Protein AF-A0A225VWF6-F1 (afdb_monomer_lite)

Secondary structure (DSSP, 8-state):
-------GGGS----S----SHHHHTTS--------SHHHHHHHHHHHTS-PPEEEEE-----SS--HHHHEEEEE---HHHHHHHHTT------SSEEEEE----TT-------TT--HHHHHHHHHHHT--HHHHHHHHHHH-HHHHTT--GGGHHHHEEEETTTTEEEE-SS---EEEEEPP--TTSHHHHHHHHHHHH--S--SHHHHHEETTEEPSSHHHHHHHTT-S--THHHHHHHHHHH--

Foldseek 3Di:
DDDDPDDPVPDDPPDDDDPPDVCVVVVHDDDDDDDPDPVVVVVVVCVVPVAADKDKDADDDDDPDDDPVVRIDIDGDDPPVRVVCVVVVHDPDDDQAAEDEAEFDAVLGQDFDDDPPDDPVRVVVRSVCSCLGLVLLLLVVLVVCVPVFVAPFSQCLQQAWDQDPVNSHTDGDPDGHRYTYDYDDDDVVVVQRVLVVLLSRPPTSHNDSQSSCQDPNDGDPTSVVSCVSVVSDDDCVVVVVVVVVVVVD

pLDDT: mean 81.88, std 16.29, range [32.31, 97.5]

Structure (mmCIF, N/CA/C/O backbone):
data_AF-A0A225VWF6-F1
#
_entry.id   AF-A0A225VWF6-F1
#
loop_
_atom_site.group_PDB
_atom_site.id
_atom_site.type_symbol
_atom_site.label_atom_id
_atom_site.label_alt_id
_atom_site.label_comp_id
_atom_site.label_asym_id
_atom_site.label_entity_id
_atom_site.label_seq_id
_atom_site.pdbx_PDB_ins_code
_atom_site.Cartn_x
_atom_site.Cartn_y
_atom_site.Cartn_z
_atom_site.occupancy
_atom_site.B_iso_or_equiv
_atom_site.auth_seq_id
_atom_site.auth_comp_id
_atom_site.auth_asym_id
_atom_site.auth_atom_id
_atom_site.pdbx_PDB_model_num
ATOM 1 N N . MET A 1 1 ? 22.189 -41.497 -23.202 1.00 33.19 1 MET A N 1
ATOM 2 C CA . MET A 1 1 ? 20.809 -40.969 -23.209 1.00 33.19 1 MET A CA 1
ATOM 3 C C . MET A 1 1 ? 20.790 -39.769 -22.282 1.00 33.19 1 MET A C 1
ATOM 5 O O . MET A 1 1 ? 21.099 -39.936 -21.112 1.00 33.19 1 MET A O 1
ATOM 9 N N . VAL A 1 2 ? 20.600 -38.563 -22.818 1.00 32.31 2 VAL A N 1
ATOM 10 C CA . VAL A 1 2 ? 20.643 -37.323 -22.026 1.00 32.31 2 VAL A CA 1
ATOM 11 C C . VAL A 1 2 ? 19.300 -37.169 -21.323 1.00 32.31 2 VAL A C 1
ATOM 13 O O . VAL A 1 2 ? 18.265 -37.106 -21.979 1.00 32.31 2 VAL A O 1
ATOM 16 N N . GLU A 1 3 ? 19.324 -37.167 -19.995 1.00 34.81 3 GLU A N 1
ATOM 17 C CA . GLU A 1 3 ? 18.143 -36.972 -19.159 1.00 34.81 3 GLU A CA 1
ATOM 18 C C . GLU A 1 3 ? 17.631 -35.531 -19.302 1.00 34.81 3 GLU A C 1
ATOM 20 O O . GLU A 1 3 ? 18.367 -34.558 -19.107 1.00 34.81 3 GLU A O 1
ATOM 25 N N . ASP A 1 4 ? 16.369 -35.402 -19.704 1.00 41.47 4 ASP A N 1
ATOM 26 C CA . ASP A 1 4 ? 15.754 -34.135 -20.084 1.00 41.47 4 ASP A CA 1
ATOM 27 C C . ASP A 1 4 ? 15.397 -33.310 -18.830 1.00 41.47 4 ASP A C 1
ATOM 29 O O . ASP A 1 4 ? 14.572 -33.709 -18.006 1.00 41.47 4 ASP A O 1
ATOM 33 N N . LYS A 1 5 ? 16.042 -32.148 -18.662 1.00 45.88 5 LYS A N 1
ATOM 34 C CA . LYS A 1 5 ? 16.038 -31.330 -17.426 1.00 45.88 5 LYS A CA 1
ATOM 35 C C . LYS A 1 5 ? 14.730 -30.561 -17.155 1.00 45.88 5 LYS A C 1
ATOM 37 O O . LYS A 1 5 ? 14.693 -29.718 -16.254 1.00 45.88 5 LYS A O 1
ATOM 42 N N . TYR A 1 6 ? 13.661 -30.791 -17.920 1.00 36.97 6 TYR A N 1
ATOM 43 C CA . TYR A 1 6 ? 12.429 -30.003 -17.814 1.00 36.97 6 TYR A CA 1
ATOM 44 C C . TYR A 1 6 ? 11.406 -30.601 -16.824 1.00 36.97 6 TYR A C 1
ATOM 46 O O . TYR A 1 6 ? 11.066 -31.786 -16.907 1.00 36.97 6 TYR A O 1
ATOM 54 N N . PRO A 1 7 ? 10.843 -29.781 -15.908 1.00 43.53 7 PRO A N 1
ATOM 55 C CA . PRO A 1 7 ? 9.760 -30.196 -15.018 1.00 43.53 7 PRO A CA 1
ATOM 56 C C . PRO A 1 7 ? 8.542 -30.719 -15.789 1.00 43.53 7 PRO A C 1
ATOM 58 O O . PRO A 1 7 ? 8.181 -30.179 -16.834 1.00 43.53 7 PRO A O 1
ATOM 61 N N . ALA A 1 8 ? 7.852 -31.721 -15.238 1.00 44.81 8 ALA A N 1
ATOM 62 C CA . ALA A 1 8 ? 6.751 -32.424 -15.905 1.00 44.81 8 ALA A CA 1
ATOM 63 C C . ALA A 1 8 ? 5.622 -31.516 -16.442 1.00 44.81 8 ALA A C 1
ATOM 65 O O . ALA A 1 8 ? 5.040 -31.832 -17.474 1.00 44.81 8 ALA A O 1
ATOM 66 N N . TYR A 1 9 ? 5.364 -30.360 -15.818 1.00 51.41 9 TYR A N 1
ATOM 67 C CA . TYR A 1 9 ? 4.342 -29.402 -16.269 1.00 51.41 9 TYR A CA 1
ATOM 68 C C . TYR A 1 9 ? 4.721 -28.609 -17.538 1.00 51.41 9 TYR A C 1
ATOM 70 O O . TYR A 1 9 ? 3.881 -27.897 -18.081 1.00 51.41 9 TYR A O 1
ATOM 78 N N . MET A 1 10 ? 5.972 -28.701 -18.007 1.00 39.91 10 MET A N 1
ATOM 79 C CA . MET A 1 10 ? 6.431 -28.153 -19.294 1.00 39.91 10 MET A CA 1
ATOM 80 C C . MET A 1 10 ? 6.542 -29.210 -20.396 1.00 39.91 10 MET A C 1
ATOM 82 O O . MET A 1 10 ? 6.896 -28.881 -21.531 1.00 39.91 10 MET A O 1
ATOM 86 N N . ARG A 1 11 ? 6.245 -30.480 -20.097 1.00 45.66 11 ARG A N 1
ATOM 87 C CA . ARG A 1 11 ? 6.219 -31.526 -21.120 1.00 45.66 11 ARG A CA 1
ATOM 88 C C . ARG A 1 11 ? 5.027 -31.270 -22.035 1.00 45.66 11 ARG A C 1
ATOM 90 O O . ARG A 1 11 ? 3.899 -31.115 -21.573 1.00 45.66 11 ARG A O 1
ATOM 97 N N . ARG A 1 12 ? 5.274 -31.213 -23.345 1.00 43.03 12 ARG A N 1
ATOM 98 C CA . ARG A 1 12 ? 4.211 -31.124 -24.351 1.00 43.03 12 ARG A CA 1
ATOM 99 C C . ARG A 1 12 ? 3.360 -32.394 -24.273 1.00 43.03 12 ARG A C 1
ATOM 101 O O . ARG A 1 12 ? 3.745 -33.413 -24.836 1.00 43.03 12 ARG A O 1
ATOM 108 N N . LEU A 1 13 ? 2.193 -32.324 -23.639 1.00 40.19 13 LEU A N 1
ATOM 109 C CA . LEU A 1 13 ? 1.106 -33.254 -23.933 1.00 40.19 13 LEU A CA 1
ATOM 110 C C . LEU A 1 13 ? 0.604 -32.910 -25.339 1.00 40.19 13 LEU A C 1
ATOM 112 O O . LEU A 1 13 ? -0.202 -32.003 -25.527 1.00 40.19 13 LEU A O 1
ATOM 116 N N . ARG A 1 14 ? 1.156 -33.582 -26.354 1.00 48.25 14 ARG A N 1
ATOM 117 C CA . ARG A 1 14 ? 0.511 -33.654 -27.665 1.00 48.25 14 ARG A CA 1
ATOM 118 C C . ARG A 1 14 ? -0.560 -34.733 -27.578 1.00 48.25 14 ARG A C 1
ATOM 120 O O . ARG A 1 14 ? -0.296 -35.891 -27.871 1.00 48.25 14 ARG A O 1
ATOM 127 N N . SER A 1 15 ? -1.747 -34.329 -27.159 1.00 37.31 15 SER A N 1
ATOM 128 C CA . SER A 1 15 ? -2.985 -35.062 -27.401 1.00 37.31 15 SER A CA 1
ATOM 129 C C . SER A 1 15 ? -3.916 -34.118 -28.149 1.00 37.31 15 SER A C 1
ATOM 131 O O . SER A 1 15 ? -4.066 -32.959 -27.767 1.00 37.31 15 SER A O 1
ATOM 133 N N . GLU A 1 16 ? -4.435 -34.614 -29.260 1.00 41.88 16 GLU A N 1
ATOM 134 C CA . GLU A 1 16 ? -5.322 -33.975 -30.228 1.00 41.88 16 GLU A CA 1
ATOM 135 C C . GLU A 1 16 ? -6.256 -32.915 -29.620 1.00 41.88 16 GLU A C 1
ATOM 137 O O . GLU A 1 16 ? -7.050 -33.185 -28.724 1.00 41.88 16 GLU A O 1
ATOM 142 N N . GLY A 1 17 ? -6.140 -31.679 -30.108 1.00 37.19 17 GLY A N 1
ATOM 143 C CA . GLY A 1 17 ? -6.896 -30.540 -29.594 1.00 37.19 17 GLY A CA 1
ATOM 144 C C . GLY A 1 17 ? -6.388 -29.237 -30.192 1.00 37.19 17 GLY A C 1
ATOM 145 O O . GLY A 1 17 ? -5.575 -28.530 -29.604 1.00 37.19 17 GLY A O 1
ATOM 146 N N . THR A 1 18 ? -6.819 -28.960 -31.417 1.00 41.56 18 THR A N 1
ATOM 147 C CA . THR A 1 18 ? -6.501 -27.782 -32.229 1.00 41.56 18 THR A CA 1
ATOM 148 C C . THR A 1 18 ? -6.472 -26.472 -31.431 1.00 41.56 18 THR A C 1
ATOM 150 O O . THR A 1 18 ? -7.508 -25.918 -31.080 1.00 41.56 18 THR A O 1
ATOM 153 N N . LEU A 1 19 ? -5.282 -25.893 -31.263 1.00 43.31 19 LEU A N 1
ATOM 154 C CA . LEU A 1 19 ? -5.100 -24.462 -31.002 1.00 43.31 19 LEU A CA 1
ATOM 155 C C . LEU A 1 19 ? -4.197 -23.878 -32.091 1.00 43.31 19 LEU A C 1
ATOM 157 O O . LEU A 1 19 ? -3.030 -23.572 -31.866 1.00 43.31 19 LEU A O 1
ATOM 161 N N . ILE A 1 20 ? -4.728 -23.745 -33.309 1.00 45.06 20 ILE A N 1
ATOM 162 C CA . ILE A 1 20 ? -4.009 -23.113 -34.425 1.00 45.06 20 ILE A CA 1
ATOM 163 C C . ILE A 1 20 ? -4.954 -22.175 -35.179 1.00 45.06 20 ILE A C 1
ATOM 165 O O . ILE A 1 20 ? -5.373 -22.468 -36.293 1.00 45.06 20 ILE A O 1
ATOM 169 N N . HIS A 1 21 ? -5.307 -21.034 -34.582 1.00 45.62 21 HIS A N 1
ATOM 170 C CA . HIS A 1 21 ? -6.008 -19.980 -35.332 1.00 45.62 21 HIS A CA 1
ATOM 171 C C . HIS A 1 21 ? -5.171 -18.706 -35.513 1.00 45.62 21 HIS A C 1
ATOM 173 O O . HIS A 1 21 ? -5.186 -18.114 -36.585 1.00 45.62 21 HIS A O 1
ATOM 179 N N . LYS A 1 22 ? -4.335 -18.316 -34.538 1.00 47.72 22 LYS A N 1
ATOM 180 C CA . LYS A 1 22 ? -3.512 -17.096 -34.670 1.00 47.72 22 LYS A CA 1
ATOM 181 C C . LYS A 1 22 ? -2.157 -17.306 -35.360 1.00 47.72 22 LYS A C 1
ATOM 183 O O . LYS A 1 22 ? -1.726 -16.428 -36.092 1.00 47.72 22 LYS A O 1
ATOM 188 N N . GLY A 1 23 ? -1.508 -18.465 -35.206 1.00 51.84 23 GLY A N 1
ATOM 189 C CA . GLY A 1 23 ? -0.187 -18.716 -35.814 1.00 51.84 23 GLY A CA 1
ATOM 190 C C . GLY A 1 23 ? -0.184 -18.711 -37.351 1.00 51.84 23 GLY A C 1
ATOM 191 O O . GLY A 1 23 ? 0.751 -18.200 -37.957 1.00 51.84 23 GLY A O 1
ATOM 192 N N . LYS A 1 24 ? -1.263 -19.199 -37.987 1.00 53.34 24 LYS A N 1
ATOM 193 C CA . LYS A 1 24 ? -1.446 -19.131 -39.451 1.00 53.34 24 LYS A CA 1
ATOM 194 C C . LYS A 1 24 ? -1.692 -17.705 -39.952 1.00 53.34 24 LYS A C 1
ATOM 196 O O . LYS A 1 24 ? -1.207 -17.355 -41.017 1.00 53.34 24 LYS A O 1
ATOM 201 N N . MET A 1 25 ? -2.410 -16.887 -39.179 1.00 57.22 25 MET A N 1
ATOM 202 C CA . MET A 1 25 ? -2.733 -15.500 -39.538 1.00 57.22 25 MET A CA 1
ATOM 203 C C . MET A 1 25 ? -1.489 -14.601 -39.579 1.00 57.22 25 MET A C 1
ATOM 205 O O . MET A 1 25 ? -1.417 -13.697 -40.401 1.00 57.22 25 MET A O 1
ATOM 209 N N . TYR A 1 26 ? -0.506 -14.869 -38.714 1.00 64.56 26 TYR A N 1
ATOM 210 C CA . TYR A 1 26 ? 0.724 -14.075 -38.601 1.00 64.56 26 TYR A CA 1
ATOM 211 C C . TYR A 1 26 ? 1.979 -14.788 -39.126 1.00 64.56 26 TYR A C 1
ATOM 213 O O . TYR A 1 26 ? 3.078 -14.264 -38.967 1.00 64.56 26 TYR A O 1
ATOM 221 N N . ASN A 1 27 ? 1.830 -15.981 -39.719 1.00 69.06 27 ASN A N 1
ATOM 222 C CA . ASN A 1 27 ? 2.927 -16.833 -40.194 1.00 69.06 27 ASN A CA 1
ATOM 223 C C . ASN A 1 27 ? 4.092 -16.961 -39.183 1.00 69.06 27 ASN A C 1
ATOM 225 O O . ASN A 1 27 ? 5.265 -16.867 -39.542 1.00 69.06 27 ASN A O 1
ATOM 229 N N . CYS A 1 28 ? 3.776 -17.119 -37.891 1.00 59.75 28 CYS A N 1
ATOM 230 C CA . CYS A 1 28 ? 4.770 -17.181 -36.818 1.00 59.75 28 CYS A CA 1
ATOM 231 C C . CYS A 1 28 ? 4.363 -18.149 -35.692 1.00 59.75 28 CYS A C 1
ATOM 233 O O . CYS A 1 28 ? 3.184 -18.469 -35.501 1.00 59.75 28 CYS A O 1
ATOM 235 N N . HIS A 1 29 ? 5.347 -18.641 -34.930 1.00 64.69 29 HIS A N 1
ATOM 236 C CA . HIS A 1 29 ? 5.111 -19.550 -33.805 1.00 64.69 29 HIS A CA 1
ATOM 237 C C . HIS A 1 29 ? 4.749 -18.763 -32.535 1.00 64.69 29 HIS A C 1
ATOM 239 O O . HIS A 1 29 ? 5.618 -18.215 -31.858 1.00 64.69 29 HIS A O 1
ATOM 245 N N . ILE A 1 30 ? 3.462 -18.737 -32.183 1.00 68.94 30 ILE A N 1
ATOM 246 C CA . ILE A 1 30 ? 2.948 -18.047 -30.990 1.00 68.94 30 ILE A CA 1
ATOM 247 C C . ILE A 1 30 ? 2.771 -19.058 -29.852 1.00 68.94 30 ILE A C 1
ATOM 249 O O . ILE A 1 30 ? 2.030 -20.028 -29.999 1.00 68.94 30 ILE A O 1
ATOM 253 N N . ASN A 1 31 ? 3.413 -18.819 -28.704 1.00 73.62 31 ASN A N 1
ATOM 254 C CA . ASN A 1 31 ? 3.205 -19.607 -27.486 1.00 73.62 31 ASN A CA 1
ATOM 255 C C . ASN A 1 31 ? 2.278 -18.847 -26.525 1.00 73.62 31 ASN A C 1
ATOM 257 O O . ASN A 1 31 ? 2.609 -17.741 -26.103 1.00 73.62 31 ASN A O 1
ATOM 261 N N . VAL A 1 32 ? 1.132 -19.431 -26.172 1.00 72.19 32 VAL A N 1
ATOM 262 C CA . VAL A 1 32 ? 0.198 -18.866 -25.186 1.00 72.19 32 VAL A CA 1
ATOM 263 C C . VAL A 1 32 ? 0.229 -19.748 -23.946 1.00 72.19 32 VAL A C 1
ATOM 265 O O . VAL A 1 32 ? -0.046 -20.941 -24.030 1.00 72.19 32 VAL A O 1
ATOM 268 N N . GLN A 1 33 ? 0.558 -19.162 -22.796 1.00 69.94 33 GLN A N 1
ATOM 269 C CA . GLN A 1 33 ? 0.588 -19.868 -21.517 1.00 69.94 33 GLN A CA 1
ATOM 270 C C . GLN A 1 33 ? -0.404 -19.230 -20.549 1.00 69.94 33 GLN A C 1
ATOM 272 O O . GLN A 1 33 ? -0.372 -18.021 -20.324 1.00 69.94 33 GLN A O 1
ATOM 277 N N . VAL A 1 34 ? -1.266 -20.055 -19.954 1.00 76.00 34 VAL A N 1
ATOM 278 C CA . VAL A 1 34 ? -2.145 -19.652 -18.851 1.00 76.00 34 VAL A CA 1
ATOM 279 C C . VAL A 1 34 ? -1.477 -20.080 -17.548 1.00 76.00 34 VAL A C 1
ATOM 281 O O . VAL A 1 34 ? -1.302 -21.268 -17.287 1.00 76.00 34 VAL A O 1
ATOM 284 N N . CYS A 1 35 ? -1.056 -19.115 -16.730 1.00 74.81 35 CYS A N 1
ATOM 285 C CA . CYS A 1 35 ? -0.363 -19.393 -15.474 1.00 74.81 35 CYS A CA 1
ATOM 286 C C . CYS A 1 35 ? -1.325 -19.371 -14.289 1.00 74.81 35 CYS A C 1
ATOM 288 O O . CYS A 1 35 ? -1.797 -18.308 -13.899 1.00 74.81 35 CYS A O 1
ATOM 290 N N . ALA A 1 36 ? -1.543 -20.531 -13.670 1.00 78.44 36 ALA A N 1
ATOM 291 C CA . ALA A 1 36 ? -2.396 -20.653 -12.487 1.00 78.44 36 ALA A CA 1
ATOM 292 C C . ALA A 1 36 ? -1.661 -20.411 -11.153 1.00 78.44 36 ALA A C 1
ATOM 294 O O . ALA A 1 36 ? -2.300 -20.200 -10.128 1.00 78.44 36 ALA A O 1
ATOM 295 N N . THR A 1 37 ? -0.319 -20.444 -11.126 1.00 77.94 37 THR A N 1
ATOM 296 C CA . THR A 1 37 ? 0.453 -20.354 -9.873 1.00 77.94 37 THR A CA 1
ATOM 297 C C . THR A 1 37 ? 1.432 -19.185 -9.853 1.00 77.94 37 THR A C 1
ATOM 299 O O . THR A 1 37 ? 2.069 -18.854 -10.855 1.00 77.94 37 THR A O 1
ATOM 302 N N . ASN A 1 38 ? 1.654 -18.620 -8.662 1.00 76.69 38 ASN A N 1
ATOM 303 C CA . ASN A 1 38 ? 2.673 -17.588 -8.444 1.00 76.69 38 ASN A CA 1
ATOM 304 C C . ASN A 1 38 ? 4.087 -18.054 -8.840 1.00 76.69 38 ASN A C 1
ATOM 306 O O . ASN A 1 38 ? 4.909 -17.235 -9.248 1.00 76.69 38 ASN A O 1
ATOM 310 N N . LYS A 1 39 ? 4.383 -19.361 -8.743 1.00 76.81 39 LYS A N 1
ATOM 311 C CA . LYS A 1 39 ? 5.665 -19.938 -9.184 1.00 76.81 39 LYS A CA 1
ATOM 312 C C . LYS A 1 39 ? 5.827 -19.835 -10.703 1.00 76.81 39 LYS A C 1
ATOM 314 O O . LYS A 1 39 ? 6.880 -19.395 -11.153 1.00 76.81 39 LYS A O 1
ATOM 319 N N . ALA A 1 40 ? 4.785 -20.163 -11.470 1.00 79.12 40 ALA A N 1
ATOM 320 C CA . ALA A 1 40 ? 4.795 -20.033 -12.927 1.00 79.12 40 ALA A CA 1
ATOM 321 C C . ALA A 1 40 ? 4.940 -18.566 -13.364 1.00 79.12 40 ALA A C 1
ATOM 323 O O . ALA A 1 40 ? 5.770 -18.262 -14.216 1.00 79.12 40 ALA A O 1
ATOM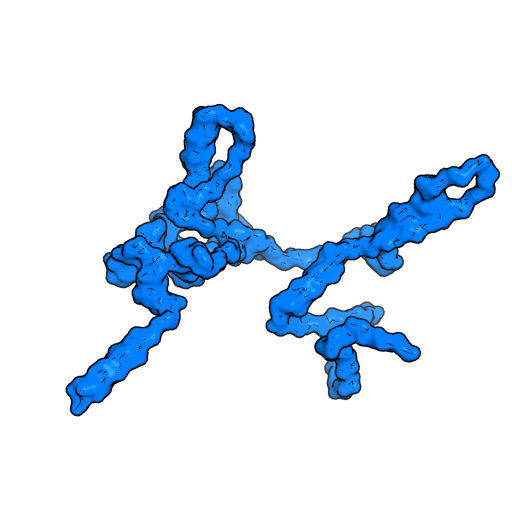 324 N N . VAL A 1 41 ? 4.229 -17.638 -12.709 1.00 78.38 41 VAL A N 1
ATOM 325 C CA . VAL A 1 41 ? 4.366 -16.195 -12.983 1.00 78.38 41 VAL A CA 1
ATOM 326 C C . VAL A 1 41 ? 5.791 -15.713 -12.702 1.00 78.38 41 VAL A C 1
ATOM 328 O O . VAL A 1 41 ? 6.406 -15.085 -13.560 1.00 78.38 41 VAL A O 1
ATOM 331 N N . LYS A 1 42 ? 6.359 -16.046 -11.532 1.00 80.88 42 LYS A N 1
ATOM 332 C CA . LYS A 1 42 ? 7.758 -15.714 -11.210 1.00 80.88 42 LYS A CA 1
ATOM 333 C C . LYS A 1 42 ? 8.726 -16.284 -12.239 1.00 80.88 42 LYS A C 1
ATOM 335 O O . LYS A 1 42 ? 9.686 -15.609 -12.590 1.00 80.88 42 LYS A O 1
ATOM 340 N N . TYR A 1 43 ? 8.481 -17.505 -12.706 1.00 77.88 43 TYR A N 1
ATOM 341 C CA . TYR A 1 43 ? 9.302 -18.145 -13.723 1.00 77.88 43 TYR A CA 1
ATOM 342 C C . TYR A 1 43 ? 9.250 -17.353 -15.030 1.00 77.88 43 TYR A C 1
ATOM 344 O O . TYR A 1 43 ? 10.297 -16.918 -15.482 1.00 77.88 43 TYR A O 1
ATOM 352 N N . ILE A 1 44 ? 8.070 -17.048 -15.579 1.00 79.44 44 ILE A N 1
ATOM 353 C CA . ILE A 1 44 ? 7.953 -16.248 -16.814 1.00 79.44 44 ILE A CA 1
ATOM 354 C C . ILE A 1 44 ? 8.668 -14.904 -16.679 1.00 79.44 44 ILE A C 1
ATOM 356 O O . ILE A 1 44 ? 9.499 -14.567 -17.520 1.00 79.44 44 ILE A O 1
ATOM 360 N N . TYR A 1 45 ? 8.405 -14.169 -15.595 1.00 76.69 45 TYR A N 1
ATOM 361 C CA . TYR A 1 45 ? 9.085 -12.901 -15.341 1.00 76.69 45 TYR A CA 1
ATOM 362 C C . TYR A 1 45 ? 10.603 -13.093 -15.233 1.00 76.69 45 TYR A C 1
ATOM 364 O O . TYR A 1 45 ? 11.353 -12.313 -15.804 1.00 76.69 45 TYR A O 1
ATOM 372 N N . LYS A 1 46 ? 11.084 -14.164 -14.592 1.00 78.56 46 LYS A N 1
ATOM 373 C CA . LYS A 1 46 ? 12.517 -14.474 -14.561 1.00 78.56 46 LYS A CA 1
ATOM 374 C C . LYS A 1 46 ? 13.099 -14.598 -15.967 1.00 78.56 46 LYS A C 1
ATOM 376 O O . LYS A 1 46 ? 14.189 -14.091 -16.154 1.00 78.56 46 LYS A O 1
ATOM 381 N N . TYR A 1 47 ? 12.419 -15.228 -16.929 1.00 71.94 47 TYR A N 1
ATOM 382 C CA . TYR A 1 47 ? 12.935 -15.361 -18.302 1.00 71.94 47 TYR A CA 1
ATOM 383 C C . TYR A 1 47 ? 12.879 -14.057 -19.088 1.00 71.94 47 TYR A C 1
ATOM 385 O O . TYR A 1 47 ? 13.842 -13.740 -19.775 1.00 71.94 47 TYR A O 1
ATOM 393 N N . VAL A 1 48 ? 11.808 -13.274 -18.937 1.00 73.06 48 VAL A N 1
ATOM 394 C CA . VAL A 1 48 ? 11.702 -11.946 -19.568 1.00 73.06 48 VAL A CA 1
ATOM 395 C C . VAL A 1 48 ? 12.792 -11.002 -19.047 1.00 73.06 48 VAL A C 1
ATOM 397 O O . VAL A 1 48 ? 13.390 -10.258 -19.815 1.00 73.06 48 VAL A O 1
ATOM 400 N N . TYR A 1 49 ? 13.090 -11.061 -17.746 1.00 70.69 49 TYR A N 1
ATOM 401 C CA . TYR A 1 49 ? 14.059 -10.182 -17.086 1.00 70.69 49 TYR A CA 1
ATOM 402 C C . TYR A 1 49 ? 15.444 -10.814 -16.877 1.00 70.69 49 TYR A C 1
ATOM 404 O O . TYR A 1 49 ? 16.299 -10.182 -16.259 1.00 70.69 49 TYR A O 1
ATOM 412 N N . LYS A 1 50 ? 15.700 -12.032 -17.383 1.00 72.25 50 LYS A N 1
ATOM 413 C CA . LYS A 1 50 ? 16.997 -12.724 -17.224 1.00 72.25 50 LYS A CA 1
ATOM 414 C C . LYS A 1 50 ? 18.142 -11.961 -17.901 1.00 72.25 50 LYS A C 1
ATOM 416 O O . LYS A 1 50 ? 19.296 -12.157 -17.538 1.00 72.25 50 LYS A O 1
ATOM 421 N N . GLY A 1 51 ? 17.804 -11.068 -18.834 1.00 68.62 51 GLY A N 1
ATOM 422 C CA . GLY A 1 51 ? 18.758 -10.390 -19.700 1.00 68.62 51 GLY A CA 1
ATOM 423 C C . GLY A 1 51 ? 19.241 -11.305 -20.822 1.00 68.62 51 GLY A C 1
ATOM 424 O O . GLY A 1 51 ? 18.867 -12.476 -20.887 1.00 68.62 51 GLY A O 1
ATOM 425 N N . SER A 1 52 ? 20.052 -10.750 -21.719 1.00 72.44 52 SER A N 1
ATOM 426 C CA . SER A 1 52 ? 20.743 -11.537 -22.737 1.00 72.44 52 SER A CA 1
ATOM 427 C C . SER A 1 52 ? 21.790 -12.443 -22.098 1.00 72.44 52 SER A C 1
ATOM 429 O O . SER A 1 52 ? 22.469 -12.040 -21.149 1.00 72.44 52 SER A O 1
ATOM 431 N N . ASP A 1 53 ? 21.928 -13.653 -22.639 1.00 76.44 53 ASP A N 1
ATOM 432 C CA . ASP A 1 53 ? 22.992 -14.566 -22.236 1.00 76.44 53 ASP A CA 1
ATOM 433 C C . ASP A 1 53 ? 24.363 -13.931 -22.530 1.00 76.44 53 ASP A C 1
ATOM 435 O O . ASP A 1 53 ? 24.527 -13.153 -23.473 1.00 76.44 53 ASP A O 1
ATOM 439 N N . MET A 1 54 ? 25.354 -14.233 -21.696 1.00 79.44 54 MET A N 1
ATOM 440 C CA . MET A 1 54 ? 26.737 -13.813 -21.916 1.00 79.44 54 MET A CA 1
ATOM 441 C C . MET A 1 54 ? 27.474 -14.925 -22.656 1.00 79.44 54 MET A C 1
ATOM 443 O O . MET A 1 54 ? 27.367 -16.091 -22.282 1.00 79.44 54 MET A O 1
ATOM 447 N N . THR A 1 55 ? 28.233 -14.556 -23.680 1.00 80.25 55 THR A N 1
ATOM 448 C CA . THR A 1 55 ? 29.142 -15.453 -24.390 1.00 80.25 55 THR A CA 1
ATOM 449 C C . THR A 1 55 ? 30.559 -14.905 -24.306 1.00 80.25 55 THR A C 1
ATOM 451 O O . THR A 1 55 ? 30.763 -13.690 -24.304 1.00 80.25 55 THR A O 1
ATOM 454 N N . THR A 1 56 ? 31.535 -15.802 -24.247 1.00 80.56 56 THR A N 1
ATOM 455 C CA . THR A 1 56 ? 32.954 -15.463 -24.369 1.00 80.56 56 THR A CA 1
ATOM 456 C C . THR A 1 56 ? 33.407 -15.879 -25.759 1.00 80.56 56 THR A C 1
ATOM 458 O O . THR A 1 56 ? 33.136 -17.001 -26.181 1.00 80.56 56 THR A O 1
ATOM 461 N N . ILE A 1 57 ? 34.031 -14.962 -26.487 1.00 80.50 57 ILE A N 1
ATOM 462 C CA . ILE A 1 57 ? 34.545 -15.161 -27.840 1.00 80.50 57 ILE A CA 1
ATOM 463 C C . ILE A 1 57 ? 36.066 -15.117 -27.752 1.00 80.50 57 ILE A C 1
ATOM 465 O O . ILE A 1 57 ? 36.613 -14.175 -27.180 1.00 80.50 57 ILE A O 1
ATOM 469 N N . THR A 1 58 ? 36.735 -16.118 -28.312 1.00 80.56 58 THR A N 1
ATOM 470 C CA . THR A 1 58 ? 38.193 -16.121 -28.449 1.00 80.56 58 THR A CA 1
ATOM 471 C C . THR A 1 58 ? 38.572 -15.378 -29.727 1.00 80.56 58 THR A C 1
ATOM 473 O O . THR A 1 58 ? 37.998 -15.649 -30.781 1.00 80.56 58 THR A O 1
ATOM 476 N N . ILE A 1 59 ? 39.501 -14.427 -29.639 1.00 77.38 59 ILE A N 1
ATOM 477 C CA . ILE A 1 59 ? 40.017 -13.686 -30.794 1.00 77.38 59 ILE A CA 1
ATOM 478 C C . ILE A 1 59 ? 41.376 -14.279 -31.154 1.00 77.38 59 ILE A C 1
ATOM 480 O O . ILE A 1 59 ? 42.345 -14.115 -30.418 1.00 77.38 59 ILE A O 1
ATOM 484 N N . GLU A 1 60 ? 41.434 -14.982 -32.282 1.00 70.56 60 GLU A N 1
ATOM 485 C CA . GLU A 1 60 ? 42.687 -15.495 -32.837 1.00 70.56 60 GLU A CA 1
ATOM 486 C C . GLU A 1 60 ? 43.407 -14.368 -33.596 1.00 70.56 60 GLU A C 1
ATOM 488 O O . GLU A 1 60 ? 42.835 -13.744 -34.490 1.00 70.56 60 GLU A O 1
ATOM 493 N N . GLY A 1 61 ? 44.656 -14.089 -33.222 1.00 64.69 61 GLY A N 1
ATOM 494 C CA . GLY A 1 61 ? 45.551 -13.163 -33.917 1.00 64.69 61 GLY A CA 1
ATOM 495 C C . GLY A 1 61 ? 46.955 -13.757 -34.012 1.00 64.69 61 GLY A C 1
ATOM 496 O O . GLY A 1 61 ? 47.351 -14.526 -33.137 1.00 64.69 61 GLY A O 1
ATOM 497 N N . GLU A 1 62 ? 47.697 -13.424 -35.071 1.00 64.81 62 GLU A N 1
ATOM 498 C CA . GLU A 1 62 ? 49.100 -13.833 -35.225 1.00 64.81 62 GLU A CA 1
ATOM 499 C C . GLU A 1 62 ? 49.943 -13.187 -34.108 1.00 64.81 62 GLU A C 1
ATOM 501 O O . GLU A 1 62 ? 50.000 -11.963 -33.974 1.00 64.81 62 GLU A O 1
ATOM 506 N N . GLU A 1 63 ? 50.513 -14.020 -33.233 1.00 61.44 63 GLU A N 1
ATOM 507 C CA . GLU A 1 63 ? 51.133 -13.603 -31.973 1.00 61.44 63 GLU A CA 1
ATOM 508 C C . GLU A 1 63 ? 52.398 -12.752 -32.145 1.00 61.44 63 GLU A C 1
ATOM 510 O O . GLU A 1 63 ? 53.259 -13.040 -32.974 1.00 61.44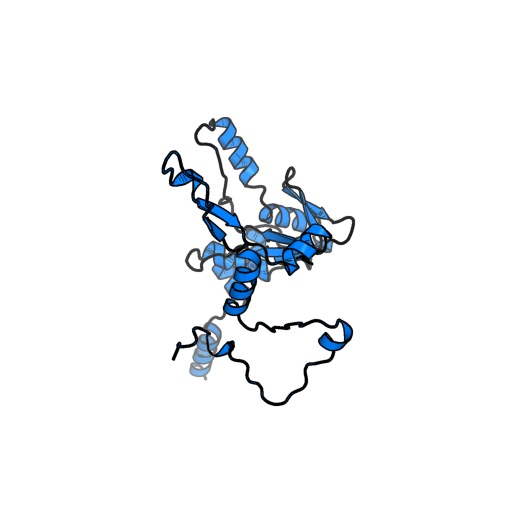 63 GLU A O 1
ATOM 515 N N . ILE A 1 64 ? 52.597 -11.819 -31.205 1.00 56.69 64 ILE A N 1
ATOM 516 C CA . ILE A 1 64 ? 53.944 -11.536 -30.669 1.00 56.69 64 ILE A CA 1
ATOM 517 C C . ILE A 1 64 ? 53.993 -11.708 -29.131 1.00 56.69 64 ILE A C 1
ATOM 519 O O . ILE A 1 64 ? 55.069 -11.919 -28.581 1.00 56.69 64 ILE A O 1
ATOM 523 N N . GLN A 1 65 ? 52.861 -11.713 -28.407 1.00 59.19 65 GLN A N 1
ATOM 524 C CA . GLN A 1 65 ? 52.837 -11.940 -26.952 1.00 59.19 65 GLN A CA 1
ATOM 525 C C . GLN A 1 65 ? 51.498 -12.520 -26.466 1.00 59.19 65 GLN A C 1
ATOM 527 O O . GLN A 1 65 ? 50.439 -11.957 -26.745 1.00 59.19 65 GLN A O 1
ATOM 532 N N . ALA A 1 66 ? 51.554 -13.597 -25.676 1.00 62.00 66 ALA A N 1
ATOM 533 C CA . ALA A 1 66 ? 50.391 -14.198 -25.026 1.00 62.00 66 ALA A CA 1
ATOM 534 C C . ALA A 1 66 ? 49.802 -13.241 -23.972 1.00 62.00 66 ALA A C 1
ATOM 536 O O . ALA A 1 66 ? 50.374 -13.044 -22.899 1.00 62.00 66 ALA A O 1
ATOM 537 N N . ASN A 1 67 ? 48.658 -12.627 -24.281 1.00 68.12 67 ASN A N 1
ATOM 538 C CA . ASN A 1 67 ? 47.914 -11.764 -23.366 1.00 68.12 67 ASN A CA 1
ATOM 539 C C . ASN A 1 67 ? 46.477 -12.284 -23.212 1.00 68.12 67 ASN A C 1
ATOM 541 O O . ASN A 1 67 ? 45.623 -12.033 -24.062 1.00 68.12 67 ASN A O 1
ATOM 545 N N . GLU A 1 68 ? 46.212 -12.973 -22.099 1.00 63.38 68 GLU A N 1
ATOM 546 C CA . GLU A 1 68 ? 44.919 -13.594 -21.769 1.00 63.38 68 GLU A CA 1
ATOM 547 C C . GLU A 1 68 ? 43.749 -12.591 -21.794 1.00 63.38 68 GLU A C 1
ATOM 549 O O . GLU A 1 68 ? 42.642 -12.933 -22.201 1.00 63.38 68 GLU A O 1
ATOM 554 N N . ILE A 1 69 ? 43.983 -11.321 -21.438 1.00 67.31 69 ILE A N 1
ATOM 555 C CA . ILE A 1 69 ? 42.936 -10.285 -21.417 1.00 67.31 69 ILE A CA 1
ATOM 556 C C . ILE A 1 69 ? 42.530 -9.869 -22.838 1.00 67.31 69 ILE A C 1
ATOM 558 O O . ILE A 1 69 ? 41.371 -9.539 -23.076 1.00 67.31 69 ILE A O 1
ATOM 562 N N . LEU A 1 70 ? 43.465 -9.882 -23.792 1.00 63.53 70 LEU A N 1
ATOM 563 C CA . LEU A 1 70 ? 43.193 -9.516 -25.187 1.00 63.53 70 LEU A CA 1
ATOM 564 C C . LEU A 1 70 ? 42.640 -10.688 -26.009 1.00 63.53 70 LEU A C 1
ATOM 566 O O . LEU A 1 70 ? 41.969 -10.462 -27.014 1.00 63.53 70 LEU A O 1
ATOM 570 N N . GLN A 1 71 ? 42.897 -11.924 -25.577 1.00 71.50 71 GLN A N 1
ATOM 571 C CA . GLN A 1 71 ? 42.478 -13.142 -26.276 1.00 71.50 71 GLN A CA 1
ATOM 572 C C . GLN A 1 71 ? 40.995 -13.478 -26.091 1.00 71.50 71 GLN A C 1
ATOM 574 O O . GLN A 1 71 ? 40.430 -14.187 -26.923 1.00 71.50 71 GLN A O 1
ATOM 579 N N . TYR A 1 72 ? 40.341 -12.960 -25.047 1.00 74.50 72 TYR A N 1
ATOM 580 C CA . TYR A 1 72 ? 38.941 -13.258 -24.755 1.00 74.50 72 TYR A CA 1
ATOM 581 C C . TYR A 1 72 ? 38.087 -11.995 -24.684 1.00 74.50 72 TYR A C 1
ATOM 583 O O . TYR A 1 72 ? 38.287 -11.118 -23.847 1.00 74.50 72 TYR A O 1
ATOM 591 N N . MET A 1 73 ? 37.049 -11.942 -25.514 1.00 79.44 73 MET A N 1
ATOM 592 C CA . MET A 1 73 ? 36.024 -10.911 -25.458 1.00 79.44 73 MET A CA 1
ATOM 593 C C . MET A 1 73 ? 34.756 -11.481 -24.835 1.00 79.44 73 MET A C 1
ATOM 595 O O . MET A 1 73 ? 34.150 -12.413 -25.359 1.00 79.44 73 MET A O 1
ATOM 599 N N . THR A 1 74 ? 34.314 -10.897 -23.725 1.00 80.62 74 THR A N 1
ATOM 600 C CA . THR A 1 74 ? 33.006 -11.220 -23.149 1.00 80.62 74 THR A CA 1
ATOM 601 C C . THR A 1 74 ? 31.954 -10.271 -23.709 1.00 80.62 74 THR A C 1
ATOM 603 O O . THR A 1 74 ? 32.102 -9.051 -23.677 1.00 80.62 74 THR A O 1
ATOM 606 N N . GLY A 1 75 ? 30.877 -10.831 -24.250 1.00 81.25 75 GLY A N 1
ATOM 607 C CA . GLY A 1 75 ? 29.813 -10.075 -24.897 1.00 81.25 75 GLY A CA 1
ATOM 608 C C . GLY A 1 75 ? 28.438 -10.610 -24.536 1.00 81.25 75 GLY A C 1
ATOM 609 O O . GLY A 1 75 ? 28.264 -11.778 -24.197 1.00 81.25 75 GLY A O 1
ATOM 610 N N . ARG A 1 76 ? 27.429 -9.744 -24.624 1.00 82.12 76 ARG A N 1
ATOM 611 C CA . ARG A 1 76 ? 26.031 -10.169 -24.529 1.00 82.12 76 ARG A CA 1
ATOM 612 C C . ARG A 1 76 ? 25.594 -10.736 -25.872 1.00 82.12 76 ARG A C 1
ATOM 614 O O . ARG A 1 76 ? 25.558 -10.006 -26.859 1.00 82.12 76 ARG A O 1
ATOM 621 N N . TYR A 1 77 ? 25.221 -12.007 -25.893 1.00 82.06 77 TYR A N 1
ATOM 622 C CA . TYR A 1 77 ? 24.587 -12.625 -27.043 1.00 82.06 77 TYR A CA 1
ATOM 623 C C . TYR A 1 77 ? 23.139 -12.141 -27.159 1.00 82.06 77 TYR A C 1
ATOM 625 O O . TYR A 1 77 ? 22.337 -12.277 -26.236 1.00 82.06 77 TYR A O 1
ATOM 633 N N . ILE A 1 78 ? 22.800 -11.577 -28.313 1.00 81.50 78 ILE A N 1
ATOM 634 C CA . ILE A 1 78 ? 21.428 -11.235 -28.685 1.00 81.50 78 ILE A CA 1
ATOM 635 C C . ILE A 1 78 ? 21.074 -12.127 -29.870 1.00 81.50 78 ILE A C 1
ATOM 637 O O . ILE A 1 78 ? 21.820 -12.180 -30.847 1.00 81.50 78 ILE A O 1
ATOM 641 N N . SER A 1 79 ? 19.948 -12.839 -29.791 1.00 81.88 79 SER A N 1
ATOM 642 C CA . SER A 1 79 ? 19.509 -13.682 -30.908 1.00 81.88 79 SER A CA 1
ATOM 643 C C . SER A 1 79 ? 19.273 -12.836 -32.171 1.00 81.88 79 SER A C 1
ATOM 645 O O . SER A 1 79 ? 18.830 -11.690 -32.045 1.00 81.88 79 SER A O 1
ATOM 647 N N . PRO A 1 80 ? 19.486 -13.370 -33.390 1.00 85.25 80 PRO A N 1
ATOM 648 C CA . PRO A 1 80 ? 19.257 -12.618 -34.627 1.00 85.25 80 PRO A CA 1
ATOM 649 C C . PRO A 1 80 ? 17.861 -11.983 -34.706 1.00 85.25 80 PRO A C 1
ATOM 651 O O . PRO A 1 80 ? 17.721 -10.843 -35.136 1.00 85.25 80 PRO A O 1
ATOM 654 N N . VAL A 1 81 ? 16.832 -12.680 -34.208 1.00 83.81 81 VAL A N 1
ATOM 655 C CA . VAL A 1 81 ? 15.449 -12.177 -34.176 1.00 83.81 81 VAL A CA 1
ATOM 656 C C . VAL A 1 81 ? 15.315 -10.962 -33.257 1.00 83.81 81 VAL A C 1
ATOM 658 O O . VAL A 1 81 ? 14.744 -9.947 -33.656 1.00 83.81 81 VAL A O 1
ATOM 661 N N . GLU A 1 82 ? 15.858 -11.033 -32.039 1.00 82.19 82 GLU A N 1
ATOM 662 C CA . GLU A 1 82 ? 15.838 -9.902 -31.107 1.00 82.19 82 GLU A CA 1
ATOM 663 C C . GLU A 1 82 ? 16.681 -8.728 -31.630 1.00 82.19 82 GLU A C 1
ATOM 665 O O . GLU A 1 82 ? 16.276 -7.575 -31.489 1.00 82.19 82 GLU A O 1
ATOM 670 N N . ALA A 1 83 ? 17.812 -9.004 -32.288 1.00 86.56 83 ALA A N 1
ATOM 671 C CA . ALA A 1 83 ? 18.650 -7.989 -32.917 1.00 86.56 83 ALA A CA 1
ATOM 672 C C . ALA A 1 83 ? 17.896 -7.248 -34.031 1.00 86.56 83 ALA A C 1
ATOM 674 O O . ALA A 1 83 ? 17.887 -6.019 -34.029 1.00 86.56 83 ALA A O 1
ATOM 675 N N . CYS A 1 84 ? 17.192 -7.963 -34.917 1.00 90.06 84 CYS A N 1
ATOM 676 C CA . CYS A 1 84 ? 16.324 -7.350 -35.923 1.00 90.06 84 CYS A CA 1
ATOM 677 C C . CYS A 1 84 ? 15.218 -6.507 -35.278 1.00 90.06 84 CYS A C 1
ATOM 679 O O . CYS A 1 84 ? 14.997 -5.372 -35.695 1.00 90.06 84 CYS A O 1
ATOM 681 N N . MET A 1 85 ? 14.552 -7.014 -34.233 1.00 88.88 85 MET A N 1
ATOM 682 C CA . MET A 1 85 ? 13.520 -6.243 -33.530 1.00 88.88 85 MET A CA 1
ATOM 683 C C . MET A 1 85 ? 14.065 -4.949 -32.928 1.00 88.88 85 MET A C 1
ATOM 685 O O . MET A 1 85 ? 13.418 -3.911 -33.034 1.00 88.88 85 MET A O 1
ATOM 689 N N . ARG A 1 86 ? 15.267 -4.986 -32.344 1.00 86.38 86 ARG A N 1
ATOM 690 C CA . ARG A 1 86 ? 15.931 -3.791 -31.811 1.00 86.38 86 ARG A CA 1
ATOM 691 C C . ARG A 1 86 ? 16.380 -2.836 -32.918 1.00 86.38 86 ARG A C 1
ATOM 693 O O . ARG A 1 86 ? 16.129 -1.643 -32.794 1.00 86.38 86 ARG A O 1
ATOM 700 N N . LEU A 1 87 ? 16.991 -3.342 -33.994 1.00 92.69 87 LEU A N 1
ATOM 701 C CA . LEU A 1 87 ? 17.456 -2.545 -35.138 1.00 92.69 87 LEU A CA 1
ATOM 702 C C . LEU A 1 87 ? 16.299 -1.772 -35.783 1.00 92.69 87 LEU A C 1
ATOM 704 O O . LEU A 1 87 ? 16.420 -0.583 -36.059 1.00 92.69 87 LEU A O 1
ATOM 708 N N . PHE A 1 88 ? 15.152 -2.431 -35.951 1.00 92.50 88 PHE A N 1
ATOM 709 C CA . PHE A 1 88 ? 13.936 -1.819 -36.488 1.00 92.50 88 PHE A CA 1
ATOM 710 C C . PHE A 1 88 ? 13.100 -1.072 -35.438 1.00 92.50 88 PHE A C 1
ATOM 712 O O . PHE A 1 88 ? 12.024 -0.574 -35.758 1.00 92.50 88 PHE A O 1
ATOM 719 N N . SER A 1 89 ? 13.577 -0.960 -34.193 1.00 89.25 89 SER A N 1
ATOM 720 C CA . SER A 1 89 ? 12.885 -0.272 -33.093 1.00 89.25 89 SER A CA 1
ATOM 721 C C . SER A 1 89 ? 11.470 -0.801 -32.805 1.00 89.25 89 SER A C 1
ATOM 723 O O . SER A 1 89 ? 10.585 -0.052 -32.387 1.00 89.25 89 SER A O 1
ATOM 725 N N . PHE A 1 90 ? 11.240 -2.103 -32.997 1.00 87.94 90 PHE A N 1
ATOM 726 C CA . PHE A 1 90 ? 9.971 -2.730 -32.640 1.00 87.94 90 PHE A CA 1
ATOM 727 C C . PHE A 1 90 ? 9.823 -2.867 -31.114 1.00 87.94 90 PHE A C 1
ATOM 729 O O . PHE A 1 90 ? 10.784 -3.233 -30.429 1.00 87.94 90 PHE A O 1
ATOM 736 N N . PRO A 1 91 ? 8.621 -2.633 -30.551 1.00 83.31 91 PRO A N 1
ATOM 737 C CA . PRO A 1 91 ? 8.368 -2.860 -29.132 1.00 83.31 91 PRO A CA 1
ATOM 738 C C . PRO A 1 91 ? 8.515 -4.347 -28.780 1.00 83.31 91 PRO A C 1
ATOM 740 O O . PRO A 1 91 ? 7.720 -5.177 -29.214 1.00 83.31 91 PRO A O 1
ATOM 743 N N . THR A 1 92 ? 9.512 -4.688 -27.965 1.00 77.88 92 THR A N 1
ATOM 744 C CA . THR A 1 92 ? 9.759 -6.070 -27.510 1.00 77.88 92 THR A CA 1
ATOM 745 C C . THR A 1 92 ? 9.051 -6.407 -26.199 1.00 77.88 92 THR A C 1
ATOM 747 O O . THR A 1 92 ? 8.803 -7.573 -25.902 1.00 77.88 92 THR A O 1
ATOM 750 N N . GLN A 1 93 ? 8.702 -5.389 -25.409 1.00 77.19 93 GLN A N 1
ATOM 751 C CA . GLN A 1 93 ? 8.005 -5.528 -24.134 1.00 77.19 93 GLN A CA 1
ATOM 752 C C . GLN A 1 93 ? 7.125 -4.307 -23.859 1.00 77.19 93 GLN A C 1
ATOM 754 O O . GLN A 1 93 ? 7.417 -3.197 -24.303 1.00 77.19 93 GLN A O 1
ATOM 759 N N . GLY A 1 94 ? 6.070 -4.503 -23.073 1.00 77.88 94 GLY A N 1
ATOM 760 C CA . GLY A 1 94 ? 5.197 -3.424 -22.631 1.00 77.88 94 GLY A CA 1
ATOM 761 C C . GLY A 1 94 ? 4.475 -3.783 -21.340 1.00 77.88 94 GLY A C 1
ATOM 762 O O . GLY A 1 94 ? 4.226 -4.953 -21.052 1.00 77.88 94 GLY A O 1
ATOM 763 N N . SER A 1 95 ? 4.133 -2.765 -20.558 1.00 81.81 95 SER A N 1
ATOM 764 C CA . SER A 1 95 ? 3.245 -2.886 -19.407 1.00 81.81 95 SER A CA 1
ATOM 765 C C . SER A 1 95 ? 1.976 -2.089 -19.677 1.00 81.81 95 SER A C 1
ATOM 767 O O . SER A 1 95 ? 2.019 -0.937 -20.098 1.00 81.81 95 SER A O 1
ATOM 769 N N . SER A 1 96 ? 0.822 -2.707 -19.436 1.00 86.62 96 SER A N 1
ATOM 770 C CA . SER A 1 96 ? -0.462 -2.020 -19.594 1.00 86.62 96 SER A CA 1
ATOM 771 C C . SER A 1 96 ? -0.760 -1.069 -18.435 1.00 86.62 96 SER A C 1
ATOM 773 O O . SER A 1 96 ? -1.531 -0.134 -18.607 1.00 86.62 96 SER A O 1
ATOM 775 N N . HIS A 1 97 ? -0.166 -1.306 -17.259 1.00 90.31 97 HIS A N 1
ATOM 776 C CA . HIS A 1 97 ? -0.429 -0.546 -16.041 1.00 90.31 97 HIS A CA 1
ATOM 777 C C . HIS A 1 97 ? 0.862 -0.199 -15.299 1.00 90.31 97 HIS A C 1
ATOM 779 O O . HIS A 1 97 ? 1.773 -1.024 -15.188 1.00 90.31 97 HIS A O 1
ATOM 785 N N . SER A 1 98 ? 0.896 0.992 -14.704 1.00 90.75 98 SER A N 1
ATOM 786 C CA . SER A 1 98 ? 1.896 1.342 -13.697 1.00 90.75 98 SER A CA 1
ATOM 787 C C . SER A 1 98 ? 1.515 0.740 -12.340 1.00 90.75 98 SER A C 1
ATOM 789 O O . SER A 1 98 ? 0.342 0.722 -11.964 1.00 90.75 98 SER A O 1
ATOM 791 N N . VAL A 1 99 ? 2.490 0.228 -11.587 1.00 91.69 99 VAL A N 1
ATOM 792 C CA . VAL A 1 99 ? 2.252 -0.326 -10.245 1.00 91.69 99 VAL A CA 1
ATOM 793 C C . VAL A 1 99 ? 2.797 0.643 -9.206 1.00 91.69 99 VAL A C 1
ATOM 795 O O . VAL A 1 99 ? 4.003 0.852 -9.098 1.00 91.69 99 VAL A O 1
ATOM 798 N N . VAL A 1 100 ? 1.903 1.229 -8.414 1.00 94.62 100 VAL A N 1
ATOM 799 C CA . VAL A 1 100 ? 2.249 2.165 -7.346 1.00 94.62 100 VAL A CA 1
ATOM 800 C C . VAL A 1 100 ? 2.352 1.404 -6.034 1.00 94.62 100 VAL A C 1
ATOM 802 O O . VAL A 1 100 ? 1.359 0.891 -5.518 1.00 94.62 100 VAL A O 1
ATOM 805 N N . ASN A 1 101 ? 3.554 1.371 -5.462 1.00 94.75 101 ASN A N 1
ATOM 806 C CA . ASN A 1 101 ? 3.759 0.798 -4.138 1.00 94.75 101 ASN A CA 1
ATOM 807 C C . ASN A 1 101 ? 3.127 1.692 -3.056 1.00 94.75 101 ASN A C 1
ATOM 809 O O . ASN A 1 101 ? 3.360 2.912 -3.031 1.00 94.75 101 ASN A O 1
ATOM 813 N N . LEU A 1 102 ? 2.334 1.081 -2.180 1.00 95.88 102 LEU A N 1
ATOM 814 C CA . LEU A 1 102 ? 1.570 1.717 -1.115 1.00 95.88 102 LEU A CA 1
ATOM 815 C C . LEU A 1 102 ? 2.143 1.282 0.246 1.00 95.88 102 LEU A C 1
ATOM 817 O O . LEU A 1 102 ? 1.903 0.148 0.670 1.00 95.88 102 LEU A O 1
ATOM 821 N N . PRO A 1 103 ? 2.931 2.147 0.914 1.00 93.75 103 PRO A N 1
ATOM 822 C CA . PRO A 1 103 ? 3.548 1.839 2.196 1.00 93.75 103 PRO A CA 1
ATOM 823 C C . PRO A 1 103 ? 2.501 1.733 3.305 1.00 93.75 103 PRO A C 1
ATOM 825 O O . PRO A 1 103 ? 1.462 2.401 3.259 1.00 93.75 103 PRO A O 1
ATOM 828 N N . ILE A 1 104 ? 2.822 0.916 4.305 1.00 94.94 104 ILE A N 1
ATOM 829 C CA . ILE A 1 104 ? 2.019 0.677 5.503 1.00 94.94 104 ILE A CA 1
ATOM 830 C C . ILE A 1 104 ? 2.938 0.840 6.706 1.00 94.94 104 ILE A C 1
ATOM 832 O O . ILE A 1 104 ? 4.031 0.274 6.753 1.00 94.94 104 ILE A O 1
ATOM 836 N N . HIS A 1 105 ? 2.505 1.630 7.671 1.00 94.62 105 HIS A N 1
ATOM 837 C CA . HIS A 1 105 ? 3.213 1.858 8.918 1.00 94.62 105 HIS A CA 1
ATOM 838 C C . HIS A 1 105 ? 2.202 2.215 9.997 1.00 94.62 105 HIS A C 1
ATOM 840 O O . HIS A 1 105 ? 1.122 2.705 9.673 1.00 94.62 105 HIS A O 1
ATOM 846 N N . LEU A 1 106 ? 2.569 1.973 11.250 1.00 94.44 106 LEU A N 1
ATOM 847 C CA . LEU A 1 106 ? 1.790 2.413 12.399 1.00 94.44 106 LEU A CA 1
ATOM 848 C C . LEU A 1 106 ? 1.929 3.929 12.582 1.00 94.44 106 LEU A C 1
ATOM 850 O O . LEU A 1 106 ? 2.766 4.581 11.939 1.00 94.44 106 LEU A O 1
ATOM 854 N N . GLU A 1 107 ? 1.089 4.489 13.441 1.00 91.75 107 GLU A N 1
ATOM 855 C CA . GLU A 1 107 ? 1.146 5.900 13.805 1.00 91.75 107 GLU A CA 1
ATOM 856 C C . GLU A 1 107 ? 2.530 6.258 14.356 1.00 91.75 107 GLU A C 1
ATOM 858 O O . GLU A 1 107 ? 3.109 5.505 15.135 1.00 91.75 107 GLU A O 1
ATOM 863 N N . SER A 1 108 ? 3.108 7.357 13.866 1.00 87.00 108 SER A N 1
ATOM 864 C CA . SER A 1 108 ? 4.461 7.826 14.218 1.00 87.00 108 SER A CA 1
ATOM 865 C C . SER A 1 108 ? 5.622 6.850 13.942 1.00 87.00 108 SER A C 1
ATOM 867 O O . SER A 1 108 ? 6.775 7.186 14.183 1.00 87.00 108 SER A O 1
ATOM 869 N N . MET A 1 109 ? 5.365 5.671 13.363 1.00 89.50 109 MET A N 1
ATOM 870 C CA . MET A 1 109 ? 6.383 4.669 13.004 1.00 89.50 109 MET A CA 1
ATOM 871 C C . MET A 1 109 ? 6.681 4.662 11.499 1.00 89.50 109 MET A C 1
ATOM 873 O O . MET A 1 109 ? 6.855 3.609 10.871 1.00 89.50 109 MET A O 1
ATOM 877 N N . SER A 1 110 ? 6.678 5.848 10.886 1.00 88.00 110 SER A N 1
ATOM 878 C CA . SER A 1 110 ? 7.024 6.008 9.475 1.00 88.00 110 SER A CA 1
ATOM 879 C C . SER A 1 110 ? 8.533 5.827 9.271 1.00 88.00 110 SER A C 1
ATOM 881 O O . SER A 1 110 ? 9.353 6.324 10.038 1.00 88.00 110 SER A O 1
ATOM 883 N N . MET A 1 111 ? 8.920 5.076 8.235 1.00 83.75 111 MET A N 1
ATOM 884 C CA . MET A 1 111 ? 10.335 4.884 7.917 1.00 83.75 111 MET A CA 1
ATOM 885 C C . MET A 1 111 ? 10.902 6.160 7.298 1.00 83.75 111 MET A C 1
ATOM 887 O O . MET A 1 111 ? 10.363 6.683 6.320 1.00 83.75 111 MET A O 1
ATOM 891 N N . VAL A 1 112 ? 12.027 6.613 7.839 1.00 84.50 112 VAL A N 1
ATOM 892 C CA . VAL A 1 112 ? 12.725 7.815 7.404 1.00 84.50 112 VAL A CA 1
ATOM 893 C C . VAL A 1 112 ? 14.193 7.476 7.171 1.00 84.50 112 VAL A C 1
ATOM 895 O O . VAL A 1 112 ? 14.845 6.892 8.027 1.00 84.50 112 VAL A O 1
ATOM 898 N N . THR A 1 113 ? 14.722 7.852 6.009 1.00 84.25 113 THR A N 1
ATOM 899 C CA . THR A 1 113 ? 16.137 7.668 5.662 1.00 84.25 113 THR A CA 1
ATOM 900 C C . THR A 1 113 ? 16.879 8.990 5.787 1.00 84.25 113 THR A C 1
ATOM 902 O O . THR A 1 113 ? 16.480 9.974 5.160 1.00 84.25 113 THR A O 1
ATOM 905 N N . TYR A 1 114 ? 17.973 9.009 6.539 1.00 86.56 114 TYR A N 1
ATOM 906 C CA . TYR A 1 114 ? 18.864 10.158 6.673 1.00 86.56 114 TYR A CA 1
ATOM 907 C C . TYR A 1 114 ? 20.294 9.769 6.293 1.00 86.56 114 TYR A C 1
ATOM 909 O O . TYR A 1 114 ? 20.625 8.590 6.187 1.00 86.56 114 TYR A O 1
ATOM 917 N N . ARG A 1 115 ? 21.129 10.773 6.023 1.00 88.44 115 ARG A N 1
ATOM 918 C CA . ARG A 1 115 ? 22.564 10.573 5.800 1.00 88.44 115 ARG A CA 1
ATOM 919 C C . ARG A 1 115 ? 23.274 10.572 7.143 1.00 88.44 115 ARG A C 1
ATOM 921 O O . ARG A 1 115 ? 22.881 11.337 8.012 1.00 88.44 115 ARG A O 1
ATOM 928 N N . ASP A 1 116 ? 24.344 9.801 7.261 1.00 88.31 116 ASP A N 1
ATOM 929 C CA . ASP A 1 116 ? 25.117 9.679 8.502 1.00 88.31 116 ASP A CA 1
ATOM 930 C C . ASP A 1 116 ? 25.574 11.044 9.063 1.00 88.31 116 ASP A C 1
ATOM 932 O O . ASP A 1 116 ? 25.443 11.331 10.244 1.00 88.31 116 ASP A O 1
ATOM 936 N N . GLN A 1 117 ? 25.962 11.966 8.178 1.00 90.88 117 GLN A N 1
ATOM 937 C CA . GLN A 1 117 ? 26.399 13.325 8.530 1.00 90.88 117 GLN A CA 1
ATOM 938 C C . GLN A 1 117 ? 25.247 14.343 8.700 1.00 90.88 117 GLN A C 1
ATOM 940 O O . GLN A 1 117 ? 25.459 15.549 8.572 1.00 90.88 117 GLN A O 1
ATOM 945 N N . ALA A 1 118 ? 24.005 13.896 8.907 1.00 88.06 118 ALA A N 1
ATOM 946 C CA . ALA A 1 118 ? 22.867 14.803 9.060 1.00 88.06 118 ALA A CA 1
ATOM 947 C C . ALA A 1 118 ? 22.918 15.545 10.403 1.00 88.06 118 ALA A C 1
ATOM 949 O O . ALA A 1 118 ? 23.059 14.941 11.464 1.00 88.06 118 ALA A O 1
ATOM 950 N N . THR A 1 119 ? 22.737 16.865 10.372 1.00 91.12 119 THR A N 1
ATOM 951 C CA . THR A 1 119 ? 22.709 17.680 11.594 1.00 91.12 119 THR A CA 1
ATOM 952 C C . THR A 1 119 ? 21.380 17.536 12.342 1.00 91.12 119 THR A C 1
ATOM 954 O O . THR A 1 119 ? 20.338 17.243 11.750 1.00 91.12 119 THR A O 1
ATOM 957 N N . THR A 1 120 ? 21.366 17.815 13.649 1.00 88.19 120 THR A N 1
ATOM 958 C CA . THR A 1 120 ? 20.150 17.747 14.487 1.00 88.19 120 THR A CA 1
ATOM 959 C C . THR A 1 120 ? 18.955 18.531 13.911 1.00 88.19 120 THR A C 1
ATOM 961 O O . THR A 1 120 ? 17.856 17.972 13.854 1.00 88.19 120 THR A O 1
ATOM 964 N N . PRO A 1 121 ? 19.115 19.768 13.389 1.00 89.75 121 PRO A N 1
ATOM 965 C CA . PRO A 1 121 ? 18.010 20.494 12.755 1.00 89.75 121 PRO A CA 1
ATOM 966 C C . PRO A 1 121 ? 17.509 19.836 11.460 1.00 89.75 121 PRO A C 1
ATOM 968 O O . PRO A 1 121 ? 16.326 19.935 11.120 1.00 89.75 121 PRO A O 1
ATOM 971 N N . GLN A 1 122 ? 18.390 19.162 10.715 1.00 87.00 122 GLN A N 1
ATOM 972 C CA . GLN A 1 122 ? 18.001 18.401 9.526 1.00 87.00 122 GLN A CA 1
ATOM 973 C C . GLN A 1 122 ? 17.189 17.166 9.920 1.00 87.00 122 GLN A C 1
ATOM 975 O O . GLN A 1 122 ? 16.150 16.922 9.309 1.00 87.00 122 GLN A O 1
ATOM 980 N N . LEU A 1 123 ? 17.597 16.450 10.972 1.00 86.31 123 LEU A N 1
ATOM 981 C CA . LEU A 1 123 ? 16.865 15.298 11.507 1.00 86.31 123 LEU A CA 1
ATOM 982 C C . LEU A 1 123 ? 15.474 15.688 12.021 1.00 86.31 123 LEU A C 1
ATOM 984 O O . LEU A 1 123 ? 14.491 15.058 11.642 1.00 86.31 123 LEU A O 1
ATOM 988 N N . GLN A 1 124 ? 15.348 16.772 12.789 1.00 86.25 124 GLN A N 1
ATOM 989 C CA . GLN A 1 124 ? 14.043 17.262 13.259 1.00 86.25 124 GLN A CA 1
ATOM 990 C C . GLN A 1 124 ? 13.109 17.631 12.099 1.00 86.25 124 GLN A C 1
ATOM 992 O O . GLN A 1 124 ? 11.931 17.261 12.075 1.00 86.25 124 GLN A O 1
ATOM 997 N N . ASN A 1 125 ? 13.636 18.330 11.090 1.00 85.50 125 ASN A N 1
ATOM 998 C CA . ASN A 1 125 ? 12.872 18.643 9.885 1.00 85.50 125 ASN A CA 1
ATOM 999 C C . ASN A 1 125 ? 12.457 17.389 9.115 1.00 85.50 125 ASN A C 1
ATOM 1001 O O . ASN A 1 125 ? 11.377 17.368 8.518 1.00 85.50 125 ASN A O 1
ATOM 1005 N N . LEU A 1 126 ? 13.309 16.369 9.116 1.00 84.50 126 LEU A N 1
ATOM 1006 C CA . LEU A 1 126 ? 13.063 15.106 8.450 1.00 84.50 126 LEU A CA 1
ATOM 1007 C C . LEU A 1 126 ? 11.987 14.292 9.175 1.00 84.50 126 LEU A C 1
ATOM 1009 O O . LEU A 1 126 ? 11.082 13.818 8.502 1.00 84.50 126 LEU A O 1
ATOM 1013 N N . ILE A 1 127 ? 12.003 14.226 10.510 1.00 82.50 127 ILE A N 1
ATOM 1014 C CA . ILE A 1 127 ? 10.945 13.602 11.326 1.00 82.50 127 ILE A CA 1
ATOM 1015 C C . ILE A 1 127 ? 9.597 14.272 11.034 1.00 82.50 127 ILE A C 1
ATOM 1017 O O . ILE A 1 127 ? 8.649 13.607 10.626 1.00 82.50 127 ILE A O 1
ATOM 1021 N N . ARG A 1 128 ? 9.541 15.612 11.075 1.00 79.75 128 ARG A N 1
ATOM 1022 C CA . ARG A 1 128 ? 8.324 16.381 10.746 1.00 79.75 128 ARG A CA 1
ATOM 1023 C C . ARG A 1 128 ? 7.806 16.117 9.324 1.00 79.75 128 ARG A C 1
ATOM 1025 O O . ARG A 1 128 ? 6.617 16.275 9.038 1.00 79.75 128 ARG A O 1
ATOM 1032 N N . ARG A 1 129 ? 8.699 15.786 8.385 1.00 79.06 129 ARG A N 1
ATOM 1033 C CA . ARG A 1 129 ? 8.338 15.413 7.007 1.00 79.06 129 ARG A CA 1
ATOM 1034 C C . ARG A 1 129 ? 8.030 13.922 6.861 1.00 79.06 129 ARG A C 1
ATOM 1036 O O . ARG A 1 129 ? 7.266 13.591 5.957 1.00 79.06 129 ARG A O 1
ATOM 1043 N N . GLY A 1 130 ? 8.584 13.066 7.714 1.00 75.94 130 GLY A N 1
ATOM 1044 C CA . GLY A 1 130 ? 8.422 11.611 7.711 1.00 75.94 130 GLY A CA 1
ATOM 1045 C C . GLY A 1 130 ? 6.963 11.191 7.813 1.00 75.94 130 GLY A C 1
ATOM 1046 O O . GLY A 1 130 ? 6.514 10.323 7.069 1.00 75.94 130 GLY A O 1
ATOM 1047 N N . ASP A 1 131 ? 6.174 11.945 8.579 1.00 73.81 131 ASP A N 1
ATOM 1048 C CA . ASP A 1 131 ? 4.733 11.722 8.725 1.00 73.81 131 ASP A CA 1
ATOM 1049 C C . ASP A 1 131 ? 3.920 12.028 7.462 1.00 73.81 131 ASP A C 1
ATOM 1051 O O . ASP A 1 131 ? 2.706 11.818 7.421 1.00 73.81 131 ASP A O 1
ATOM 1055 N N . ARG A 1 132 ? 4.550 12.532 6.395 1.00 86.25 132 ARG A N 1
ATOM 1056 C CA . ARG A 1 132 ? 3.915 12.759 5.091 1.00 86.25 132 ARG A CA 1
ATOM 1057 C C . ARG A 1 132 ? 4.139 11.559 4.175 1.00 86.25 132 ARG A C 1
ATOM 1059 O O . ARG A 1 132 ? 4.879 11.622 3.193 1.00 86.25 132 ARG A O 1
ATOM 1066 N N . THR A 1 133 ? 3.458 10.463 4.474 1.00 91.69 133 THR A N 1
ATOM 1067 C CA . THR A 1 133 ? 3.477 9.249 3.658 1.00 91.69 133 THR A CA 1
ATOM 1068 C C . THR A 1 133 ? 2.256 9.181 2.742 1.00 91.69 133 THR A C 1
ATOM 1070 O O . THR A 1 133 ? 1.298 9.940 2.867 1.00 91.69 133 THR A O 1
ATOM 1073 N N . LYS A 1 134 ? 2.259 8.231 1.800 1.00 94.44 134 LYS A N 1
ATOM 1074 C CA . LYS A 1 134 ? 1.084 7.926 0.964 1.00 94.44 134 LYS A CA 1
ATOM 1075 C C . LYS A 1 134 ? -0.135 7.491 1.795 1.00 94.44 134 LYS A C 1
ATOM 1077 O O . LYS A 1 134 ? -1.260 7.772 1.381 1.00 94.44 134 LYS A O 1
ATOM 1082 N N . LEU A 1 135 ? 0.091 6.853 2.947 1.00 95.56 135 LEU A N 1
ATOM 1083 C CA . LEU A 1 135 ? -0.959 6.402 3.860 1.00 95.56 135 LEU A CA 1
ATOM 1084 C C . LEU A 1 135 ? -1.575 7.583 4.617 1.00 95.56 135 LEU A C 1
ATOM 1086 O O . LEU A 1 135 ? -2.781 7.790 4.559 1.00 95.56 135 LEU A O 1
ATOM 1090 N N . THR A 1 136 ? -0.762 8.440 5.238 1.00 94.75 136 THR A N 1
ATOM 1091 C CA . THR A 1 136 ? -1.296 9.632 5.921 1.00 94.75 136 THR A CA 1
ATOM 1092 C C . THR A 1 136 ? -1.890 10.640 4.931 1.00 94.75 136 THR A C 1
ATOM 1094 O O . THR A 1 136 ? -2.835 11.362 5.249 1.00 94.75 136 THR A O 1
ATOM 1097 N N . ALA A 1 137 ? -1.391 10.668 3.692 1.00 95.50 137 ALA A N 1
ATOM 1098 C CA . ALA A 1 137 ? -2.008 11.419 2.608 1.00 95.50 137 ALA A CA 1
ATOM 1099 C C . ALA A 1 137 ? -3.385 10.865 2.212 1.00 95.50 137 ALA A C 1
ATOM 1101 O O . ALA A 1 137 ? -4.247 11.664 1.845 1.00 95.50 137 ALA A O 1
ATOM 1102 N N . LEU A 1 138 ? -3.605 9.542 2.275 1.00 96.50 138 LEU A N 1
ATOM 1103 C CA . LEU A 1 138 ? -4.928 8.938 2.064 1.00 96.50 138 LEU A CA 1
ATOM 1104 C C . LEU A 1 138 ? -5.900 9.432 3.134 1.00 96.50 138 LEU A C 1
ATOM 1106 O O . LEU A 1 138 ? -6.951 9.957 2.793 1.00 96.50 138 LEU A O 1
ATOM 1110 N N . PHE A 1 139 ? -5.514 9.344 4.405 1.00 96.69 139 PHE A N 1
ATOM 1111 C CA . PHE A 1 139 ? -6.329 9.813 5.526 1.00 96.69 139 PHE A CA 1
ATOM 1112 C C . PHE A 1 139 ? -6.761 11.274 5.349 1.00 96.69 139 PHE A C 1
ATOM 1114 O O . PHE A 1 139 ? -7.945 11.603 5.398 1.00 96.69 139 PHE A O 1
ATOM 1121 N N . LYS A 1 140 ? -5.810 12.145 4.988 1.00 95.62 140 LYS A N 1
ATOM 1122 C CA . LYS A 1 140 ? -6.080 13.558 4.678 1.00 95.62 140 LYS A CA 1
ATOM 1123 C C . LYS A 1 140 ? -6.965 13.759 3.446 1.00 95.62 140 LYS A C 1
ATOM 1125 O O . LYS A 1 140 ? -7.678 14.759 3.381 1.00 95.62 140 LYS A O 1
ATOM 1130 N N . LEU A 1 141 ? -6.885 12.878 2.448 1.00 96.50 141 LEU A N 1
ATOM 1131 C CA . LEU A 1 141 ? -7.748 12.914 1.265 1.00 96.50 141 LEU A CA 1
ATOM 1132 C C . LEU A 1 141 ? -9.188 12.552 1.648 1.00 96.50 141 LEU A C 1
ATOM 1134 O O . LEU A 1 141 ? -10.105 13.290 1.293 1.00 96.50 141 LEU A O 1
ATOM 1138 N N . CYS A 1 142 ? -9.364 11.470 2.404 1.00 96.75 142 CYS A N 1
ATOM 1139 C CA . CYS A 1 142 ? -10.663 10.978 2.851 1.00 96.75 142 CYS A CA 1
ATOM 1140 C C . CYS A 1 142 ? -11.358 11.937 3.817 1.00 96.75 142 CYS A C 1
ATOM 1142 O O . CYS A 1 142 ? -12.549 12.198 3.676 1.00 96.75 142 CYS A O 1
ATOM 1144 N N . ALA A 1 143 ? -10.608 12.541 4.741 1.00 96.44 143 ALA A N 1
ATOM 1145 C CA . ALA A 1 143 ? -11.135 13.568 5.635 1.00 96.44 143 ALA A CA 1
ATOM 1146 C C . ALA A 1 143 ? -11.584 14.833 4.882 1.00 96.44 143 ALA A C 1
ATOM 1148 O O . ALA A 1 143 ? -12.548 15.479 5.274 1.00 96.44 143 ALA A O 1
ATOM 1149 N N . ARG A 1 144 ? -10.895 15.194 3.790 1.00 95.06 144 ARG A N 1
ATOM 1150 C CA . ARG A 1 144 ? -11.187 16.409 3.016 1.00 95.06 144 ARG A CA 1
ATOM 1151 C C . ARG A 1 144 ? -12.351 16.247 2.041 1.00 95.06 144 ARG A C 1
ATOM 1153 O O . ARG A 1 144 ? -13.050 17.219 1.785 1.00 95.06 144 ARG A O 1
ATOM 1160 N N . TYR A 1 145 ? -12.518 15.057 1.468 1.00 94.69 145 TYR A N 1
ATOM 1161 C CA . TYR A 1 145 ? -13.540 14.770 0.458 1.00 94.69 145 TYR A CA 1
ATOM 1162 C C . TYR A 1 145 ? -14.296 13.473 0.793 1.00 94.69 145 TYR A C 1
ATOM 1164 O O . TYR A 1 145 ? -14.176 12.493 0.049 1.00 94.69 145 TYR A O 1
ATOM 1172 N N . PRO A 1 146 ? -15.056 13.431 1.903 1.00 93.31 146 PRO A N 1
ATOM 1173 C CA . PRO A 1 146 ? -15.688 12.205 2.390 1.00 93.31 146 PRO A CA 1
ATOM 1174 C C . PRO A 1 146 ? -16.662 11.598 1.374 1.00 93.31 146 PRO A C 1
ATOM 1176 O O . PRO A 1 146 ? -16.594 10.403 1.113 1.00 93.31 146 PRO A O 1
ATOM 1179 N N . GLU A 1 147 ? -17.486 12.407 0.705 1.00 92.88 147 GLU A N 1
ATOM 1180 C CA . GLU A 1 147 ? -18.434 11.910 -0.305 1.00 92.88 147 GLU A CA 1
ATOM 1181 C C . GLU A 1 147 ? -17.723 11.309 -1.527 1.00 92.88 147 GLU A C 1
ATOM 1183 O O . GLU A 1 147 ? -18.013 10.192 -1.953 1.00 92.88 147 GLU A O 1
ATOM 1188 N N . GLY A 1 148 ? -16.713 12.007 -2.057 1.00 91.75 148 GLY A N 1
ATOM 1189 C CA . GLY A 1 148 ? -15.959 11.555 -3.233 1.00 91.75 148 GLY A CA 1
ATOM 1190 C C . GLY A 1 148 ? -15.062 10.339 -2.975 1.00 91.75 148 GLY A C 1
ATOM 1191 O O . GLY A 1 148 ? -14.652 9.653 -3.917 1.00 91.75 148 GLY A O 1
ATOM 1192 N N . THR A 1 149 ? -14.750 10.060 -1.707 1.00 95.62 149 THR A N 1
ATOM 1193 C CA . THR A 1 149 ? -13.882 8.951 -1.292 1.00 95.62 149 THR A CA 1
ATOM 1194 C C . THR A 1 149 ? -14.605 7.853 -0.525 1.00 95.62 149 THR A C 1
ATOM 1196 O O . THR A 1 149 ? -13.971 6.840 -0.252 1.00 95.62 149 THR A O 1
ATOM 1199 N N . ALA A 1 150 ? -15.916 7.975 -0.286 1.00 95.25 150 ALA A N 1
ATOM 1200 C CA . ALA A 1 150 ? -16.723 7.025 0.485 1.00 95.25 150 ALA A CA 1
ATOM 1201 C C . ALA A 1 150 ? -16.520 5.564 0.051 1.00 95.25 150 ALA A C 1
ATOM 1203 O O . ALA A 1 150 ? -16.450 4.663 0.881 1.00 95.25 150 ALA A O 1
ATOM 1204 N N . ASN A 1 151 ? -16.345 5.339 -1.257 1.00 94.75 151 ASN A N 1
ATOM 1205 C CA . ASN A 1 151 ? -16.147 4.009 -1.831 1.00 94.75 151 ASN A CA 1
ATOM 1206 C C . ASN A 1 151 ? -14.677 3.613 -2.086 1.00 94.75 151 ASN A C 1
ATOM 1208 O O . ASN A 1 151 ? -14.407 2.588 -2.714 1.00 94.75 151 ASN A O 1
ATOM 1212 N N . LEU A 1 152 ? -13.716 4.426 -1.648 1.00 96.25 152 LEU A N 1
ATOM 1213 C CA . LEU A 1 152 ? -12.305 4.297 -2.001 1.00 96.25 152 LEU A CA 1
ATOM 1214 C C . LEU A 1 152 ? -11.550 3.414 -1.000 1.00 96.25 152 LEU A C 1
ATOM 1216 O O . LEU A 1 152 ? -11.434 3.750 0.176 1.00 96.25 152 LEU A O 1
ATOM 1220 N N . LEU A 1 153 ? -10.985 2.309 -1.486 1.00 97.19 153 LEU A N 1
ATOM 1221 C CA . LEU A 1 153 ? -10.006 1.501 -0.752 1.00 97.19 153 LEU A CA 1
ATOM 1222 C C . LEU A 1 153 ? -8.591 2.014 -1.017 1.00 97.19 153 LEU A C 1
ATOM 1224 O O . LEU A 1 153 ? -8.315 2.549 -2.093 1.00 97.19 153 LEU A O 1
ATOM 1228 N N . TYR A 1 154 ? -7.654 1.764 -0.096 1.00 97.44 154 TYR A N 1
ATOM 1229 C CA . TYR A 1 154 ? -6.270 2.223 -0.261 1.00 97.44 154 TYR A CA 1
ATOM 1230 C C . TYR A 1 154 ? -5.628 1.698 -1.558 1.00 97.44 154 TYR A C 1
ATOM 1232 O O . TYR A 1 154 ? -5.010 2.464 -2.298 1.00 97.44 154 TYR A O 1
ATOM 1240 N N . LYS A 1 155 ? -5.856 0.418 -1.897 1.00 96.00 155 LYS A N 1
ATOM 1241 C CA . LYS A 1 155 ? -5.369 -0.216 -3.141 1.00 96.00 155 LYS A CA 1
ATOM 1242 C C . LYS A 1 155 ? -5.890 0.437 -4.425 1.00 96.00 155 LYS A C 1
ATOM 1244 O O . LYS A 1 155 ? -5.248 0.339 -5.468 1.00 96.00 155 LYS A O 1
ATOM 1249 N N . ASP A 1 156 ? -7.038 1.106 -4.347 1.00 95.75 156 ASP A N 1
ATOM 1250 C CA . ASP A 1 156 ? -7.719 1.709 -5.491 1.00 95.75 156 ASP A CA 1
ATOM 1251 C C . ASP A 1 156 ? -7.395 3.196 -5.657 1.00 95.75 156 ASP A C 1
ATOM 1253 O O . ASP A 1 156 ? -7.693 3.772 -6.703 1.00 95.75 156 ASP A O 1
ATOM 1257 N N . VAL A 1 157 ? -6.729 3.821 -4.679 1.00 96.25 157 VAL A N 1
ATOM 1258 C CA . VAL A 1 157 ? -6.325 5.235 -4.755 1.00 96.25 157 VAL A CA 1
ATOM 1259 C C . VAL A 1 157 ? -5.529 5.523 -6.031 1.00 96.25 157 VAL A C 1
ATOM 1261 O O . VAL A 1 157 ? -5.903 6.462 -6.738 1.00 96.25 157 VAL A O 1
ATOM 1264 N N . PRO A 1 158 ? -4.524 4.709 -6.423 1.00 96.38 158 PRO A N 1
ATOM 1265 C CA . PRO A 1 158 ? -3.764 4.958 -7.643 1.00 96.38 158 PRO A CA 1
ATOM 1266 C C . PRO A 1 158 ? -4.573 4.854 -8.934 1.00 96.38 158 PRO A C 1
ATOM 1268 O O . PRO A 1 158 ? -4.101 5.341 -9.948 1.00 96.38 158 PRO A O 1
ATOM 1271 N N . LYS A 1 159 ? -5.782 4.273 -8.930 1.00 94.75 159 LYS A N 1
ATOM 1272 C CA . LYS A 1 159 ? -6.649 4.248 -10.123 1.00 94.75 159 LYS A CA 1
ATOM 1273 C C . LYS A 1 159 ? -7.237 5.626 -10.439 1.00 94.75 159 LYS A C 1
ATOM 1275 O O . LYS A 1 159 ? -7.564 5.906 -11.587 1.00 94.75 159 LYS A O 1
ATOM 1280 N N . LYS A 1 160 ? -7.408 6.477 -9.420 1.00 94.06 160 LYS A N 1
ATOM 1281 C CA . LYS A 1 160 ? -8.064 7.795 -9.534 1.00 94.06 160 LYS A CA 1
ATOM 1282 C C . LYS A 1 160 ? -7.125 8.962 -9.239 1.00 94.06 160 LYS A C 1
ATOM 1284 O O . LYS A 1 160 ? -7.304 10.050 -9.786 1.00 94.06 160 LYS A O 1
ATOM 1289 N N . TYR A 1 161 ? -6.114 8.745 -8.405 1.00 95.62 161 TYR A N 1
ATOM 1290 C CA . TYR A 1 161 ? -5.236 9.792 -7.907 1.00 95.62 161 TYR A CA 1
ATOM 1291 C C . TYR A 1 161 ? -3.767 9.456 -8.152 1.00 95.62 161 TYR A C 1
ATOM 1293 O O . TYR A 1 161 ? -3.329 8.323 -7.975 1.00 95.62 161 TYR A O 1
ATOM 1301 N N . ARG A 1 162 ? -2.972 10.482 -8.452 1.00 94.62 162 ARG A N 1
ATOM 1302 C CA . ARG A 1 162 ? -1.508 10.430 -8.388 1.00 94.62 162 ARG A CA 1
ATOM 1303 C C . ARG A 1 162 ? -1.013 11.034 -7.084 1.00 94.62 162 ARG A C 1
ATOM 1305 O O . 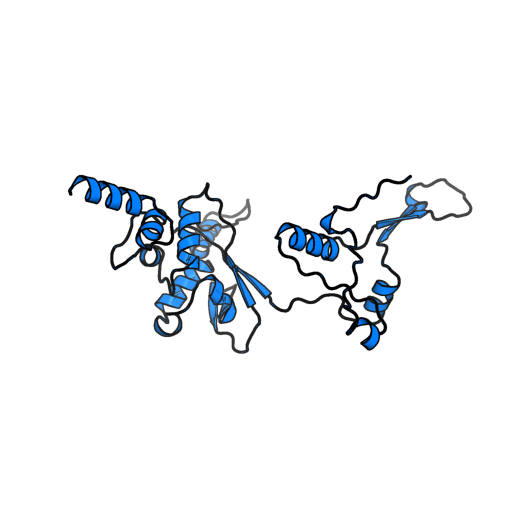ARG A 1 162 ? -1.548 12.049 -6.639 1.00 94.62 162 ARG A O 1
ATOM 1312 N N . CYS A 1 163 ? 0.018 10.444 -6.493 1.00 92.44 163 CYS A N 1
ATOM 1313 C CA . CYS A 1 163 ? 0.706 11.065 -5.367 1.00 92.44 163 CYS A CA 1
ATOM 1314 C C . CYS A 1 163 ? 1.728 12.067 -5.908 1.00 92.44 163 CYS A C 1
ATOM 1316 O O . CYS A 1 163 ? 2.545 11.723 -6.756 1.00 92.44 163 CYS A O 1
ATOM 1318 N N . ASP A 1 164 ? 1.654 13.307 -5.444 1.00 90.81 164 ASP A N 1
ATOM 1319 C CA . ASP A 1 164 ? 2.658 14.330 -5.709 1.00 90.81 164 ASP A CA 1
ATOM 1320 C C . ASP A 1 164 ? 3.822 14.156 -4.729 1.00 90.81 164 ASP A C 1
ATOM 1322 O O . ASP A 1 164 ? 3.619 14.220 -3.517 1.00 90.81 164 ASP A O 1
ATOM 1326 N N . ASP A 1 165 ? 5.033 13.923 -5.233 1.00 81.12 165 ASP A N 1
ATOM 1327 C CA . ASP A 1 165 ? 6.170 13.579 -4.379 1.00 81.12 165 ASP A CA 1
ATOM 1328 C C . ASP A 1 165 ? 6.722 14.739 -3.550 1.00 81.12 165 ASP A C 1
ATOM 1330 O O . ASP A 1 165 ? 7.279 14.495 -2.479 1.00 81.12 165 ASP A O 1
ATOM 1334 N N . HIS A 1 166 ? 6.523 15.984 -3.979 1.00 82.38 166 HIS A N 1
ATOM 1335 C CA . HIS A 1 166 ? 6.996 17.161 -3.249 1.00 82.38 166 HIS A CA 1
ATOM 1336 C C . HIS A 1 166 ? 6.047 17.522 -2.109 1.00 82.38 166 HIS A C 1
ATOM 1338 O O . HIS A 1 166 ? 6.464 17.803 -0.985 1.00 82.38 166 HIS A O 1
ATOM 1344 N N . THR A 1 167 ? 4.746 17.505 -2.395 1.00 84.50 167 THR A N 1
ATOM 1345 C CA . THR A 1 167 ? 3.713 17.879 -1.421 1.00 84.50 167 THR A CA 1
ATOM 1346 C C . THR A 1 167 ? 3.205 16.693 -0.607 1.00 84.50 167 THR A C 1
ATOM 1348 O O . THR A 1 167 ? 2.587 16.910 0.436 1.00 84.50 167 THR A O 1
ATOM 1351 N N . LYS A 1 168 ? 3.474 15.460 -1.061 1.00 86.06 168 LYS A N 1
ATOM 1352 C CA . LYS A 1 168 ? 2.972 14.192 -0.507 1.00 86.06 168 LYS A CA 1
ATOM 1353 C C . LYS A 1 168 ? 1.454 14.212 -0.356 1.00 86.06 168 LYS A C 1
ATOM 1355 O O . LYS A 1 168 ? 0.899 13.969 0.712 1.00 86.06 168 LYS A O 1
ATOM 1360 N N . ARG A 1 169 ? 0.775 14.564 -1.451 1.00 92.25 169 ARG A N 1
ATOM 1361 C CA . ARG A 1 169 ? -0.687 14.665 -1.528 1.00 92.25 169 ARG A CA 1
ATOM 1362 C C . ARG A 1 169 ? -1.221 13.921 -2.738 1.00 92.25 169 ARG A C 1
ATOM 1364 O O . ARG A 1 169 ? -0.644 13.982 -3.821 1.00 92.25 169 ARG A O 1
ATOM 1371 N N . TRP A 1 170 ? -2.369 13.281 -2.557 1.00 95.50 170 TRP A N 1
ATOM 1372 C CA . TRP A 1 170 ? -3.123 12.679 -3.647 1.00 95.50 170 TRP A CA 1
ATOM 1373 C C . TRP A 1 170 ? -3.846 13.763 -4.450 1.00 95.50 170 TRP A C 1
ATOM 1375 O O . TRP A 1 170 ? -4.6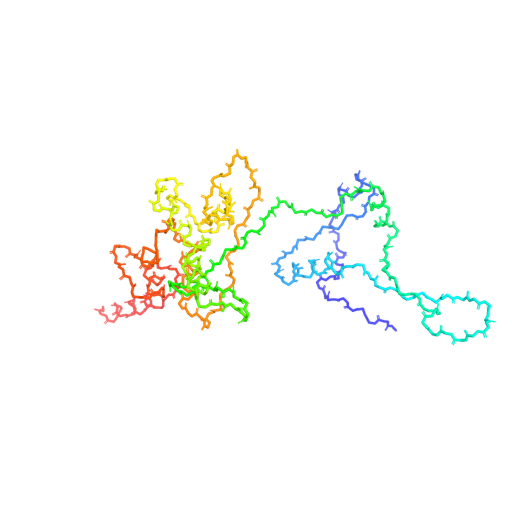03 14.562 -3.899 1.00 95.50 170 TRP A O 1
ATOM 1385 N N . LYS A 1 171 ? -3.586 13.803 -5.756 1.00 94.44 171 LYS A N 1
ATOM 1386 C CA . LYS A 1 171 ? -4.223 14.702 -6.724 1.00 94.44 171 LYS A CA 1
ATOM 1387 C C . LYS A 1 171 ? -4.980 13.866 -7.742 1.00 94.44 171 LYS A C 1
ATOM 1389 O O . LYS A 1 171 ? -4.432 12.888 -8.244 1.00 94.44 171 LYS A O 1
ATOM 1394 N N . LEU A 1 172 ? -6.215 14.251 -8.051 1.00 94.56 172 LEU A N 1
ATOM 1395 C CA . LEU A 1 172 ? -7.019 13.561 -9.056 1.00 94.56 172 LEU A CA 1
ATOM 1396 C C . LEU A 1 172 ? -6.307 13.614 -10.415 1.00 94.56 172 LEU A C 1
ATOM 1398 O O . LEU A 1 172 ? -5.704 14.632 -10.776 1.00 94.56 172 LEU A O 1
ATOM 1402 N N . TYR A 1 173 ? -6.348 12.516 -11.161 1.00 94.00 173 TYR A N 1
ATOM 1403 C CA . TYR A 1 173 ? -5.861 12.525 -12.531 1.00 94.00 173 TYR A CA 1
ATOM 1404 C C . TYR A 1 173 ? -6.727 13.430 -13.418 1.00 94.00 173 TYR A C 1
ATOM 1406 O O . TYR A 1 173 ? -7.950 13.399 -13.348 1.00 94.00 173 TYR A O 1
ATOM 1414 N N . LYS A 1 174 ? -6.083 14.212 -14.296 1.00 92.56 174 LYS A N 1
ATOM 1415 C CA . LYS A 1 174 ? -6.781 15.002 -15.331 1.00 92.56 174 LYS A CA 1
ATOM 1416 C C . LYS A 1 174 ? -7.205 14.158 -16.540 1.00 92.56 174 LYS A C 1
ATOM 1418 O O . LYS A 1 174 ? -8.097 14.547 -17.277 1.00 92.56 174 LYS A O 1
ATOM 1423 N N . LYS A 1 175 ? -6.517 13.039 -16.770 1.00 92.31 175 LYS A N 1
ATOM 1424 C CA . LYS A 1 175 ? -6.763 12.067 -17.842 1.00 92.31 175 LYS A CA 1
ATOM 1425 C C . LYS A 1 175 ? -6.610 10.675 -17.252 1.00 92.31 175 LYS A C 1
ATOM 1427 O O . LYS A 1 175 ? -5.796 10.510 -16.348 1.00 92.31 175 LYS A O 1
ATOM 1432 N N . TYR A 1 176 ? -7.351 9.698 -17.759 1.00 91.00 176 TYR A N 1
ATOM 1433 C CA . TYR A 1 176 ? -7.216 8.321 -17.298 1.00 91.00 176 TYR A CA 1
ATOM 1434 C C . TYR A 1 176 ? -5.759 7.842 -17.401 1.00 91.00 176 TYR A C 1
ATOM 1436 O O . TYR A 1 176 ? -5.100 8.049 -18.420 1.00 91.00 176 TYR A O 1
ATOM 1444 N N . VAL A 1 177 ? -5.268 7.210 -16.334 1.00 91.25 177 VAL A N 1
ATOM 1445 C CA . VAL A 1 177 ? -3.965 6.543 -16.298 1.00 91.25 177 VAL A CA 1
ATOM 1446 C C . VAL A 1 177 ? -4.178 5.146 -15.733 1.00 91.25 177 VAL A C 1
ATOM 1448 O O . VAL A 1 177 ? -4.708 4.988 -14.633 1.00 91.25 177 VAL A O 1
ATOM 1451 N N . ALA A 1 178 ? -3.752 4.137 -16.487 1.00 92.94 178 ALA A N 1
ATOM 1452 C CA . ALA A 1 178 ? -3.799 2.745 -16.074 1.00 92.94 178 ALA A CA 1
ATOM 1453 C C . ALA A 1 178 ? -2.788 2.508 -14.936 1.00 92.94 178 ALA A C 1
ATOM 1455 O O . ALA A 1 178 ? -1.584 2.364 -15.154 1.00 92.94 178 ALA A O 1
ATOM 1456 N N . SER A 1 179 ? -3.281 2.509 -13.699 1.00 94.12 179 SER A N 1
ATOM 1457 C CA . SER A 1 179 ? -2.464 2.460 -12.485 1.00 94.12 179 SER A CA 1
ATOM 1458 C C . SER A 1 179 ? -3.074 1.516 -11.454 1.00 94.12 179 SER A C 1
ATOM 1460 O O . SER A 1 179 ? -4.273 1.564 -11.182 1.00 94.12 179 SER A O 1
ATOM 1462 N N . LEU A 1 180 ? -2.242 0.672 -10.847 1.00 93.69 180 LEU A N 1
ATOM 1463 C CA . LEU A 1 180 ? -2.634 -0.299 -9.828 1.00 93.69 180 LEU A CA 1
ATOM 1464 C C . LEU A 1 180 ? -1.906 -0.009 -8.516 1.00 93.69 180 LEU A C 1
ATOM 1466 O O . LEU A 1 180 ? -0.687 0.158 -8.498 1.00 93.69 180 LEU A O 1
ATOM 1470 N N . GLY A 1 181 ? -2.641 0.029 -7.406 1.00 95.50 181 GLY A N 1
ATOM 1471 C CA . GLY A 1 181 ? -2.050 0.118 -6.077 1.00 95.50 181 GLY A CA 1
ATOM 1472 C C . GLY A 1 181 ? -1.650 -1.251 -5.553 1.00 95.50 181 GLY A C 1
ATOM 1473 O O . GLY A 1 181 ? -2.464 -2.171 -5.500 1.00 95.50 181 GLY A O 1
ATOM 1474 N N . ARG A 1 182 ? -0.396 -1.377 -5.122 1.00 95.12 182 ARG A N 1
ATOM 1475 C CA . ARG A 1 182 ? 0.115 -2.571 -4.453 1.00 95.12 182 ARG A CA 1
ATOM 1476 C C . ARG A 1 182 ? 0.446 -2.229 -3.011 1.00 95.12 182 ARG A C 1
ATOM 1478 O O . ARG A 1 182 ? 1.405 -1.505 -2.762 1.00 95.12 182 ARG A O 1
ATOM 1485 N N . LEU A 1 183 ? -0.331 -2.762 -2.072 1.00 95.25 183 LEU A N 1
ATOM 1486 C CA . LEU A 1 183 ? 0.023 -2.713 -0.655 1.00 95.25 183 LEU A CA 1
ATOM 1487 C C . LEU A 1 183 ? 1.297 -3.527 -0.429 1.00 95.25 183 LEU A C 1
ATOM 1489 O O . LEU A 1 183 ? 1.409 -4.653 -0.930 1.00 95.25 183 LEU A O 1
ATOM 1493 N N . VAL A 1 184 ? 2.242 -2.958 0.321 1.00 93.56 184 VAL A N 1
ATOM 1494 C CA . VAL A 1 184 ? 3.464 -3.671 0.709 1.00 93.56 184 VAL A CA 1
ATOM 1495 C C . VAL A 1 184 ? 3.122 -4.975 1.431 1.00 93.56 184 VAL A C 1
ATOM 1497 O O . VAL A 1 184 ? 2.088 -5.100 2.095 1.00 93.56 184 VAL A O 1
ATOM 1500 N N . HIS A 1 185 ? 3.984 -5.973 1.255 1.00 92.44 185 HIS A N 1
ATOM 1501 C CA . HIS A 1 185 ? 3.910 -7.186 2.056 1.00 92.44 185 HIS A CA 1
ATOM 1502 C C . HIS A 1 185 ? 4.244 -6.840 3.509 1.00 92.44 185 HIS A C 1
ATOM 1504 O O . HIS A 1 185 ? 5.193 -6.099 3.758 1.00 92.44 185 HIS A O 1
ATOM 1510 N N . VAL A 1 186 ? 3.479 -7.393 4.444 1.00 93.38 186 VAL A N 1
ATOM 1511 C CA . VAL A 1 186 ? 3.735 -7.291 5.881 1.00 93.38 186 VAL A CA 1
ATOM 1512 C C . VAL A 1 186 ? 3.723 -8.709 6.433 1.00 93.38 186 VAL A C 1
ATOM 1514 O O . VAL A 1 186 ? 2.836 -9.485 6.082 1.00 93.38 186 VAL A O 1
ATOM 1517 N N . SER A 1 187 ? 4.744 -9.060 7.215 1.00 93.00 187 SER A N 1
ATOM 1518 C CA . SER A 1 187 ? 4.844 -10.379 7.844 1.00 93.00 187 SER A CA 1
ATOM 1519 C C . SER A 1 187 ? 3.815 -10.498 8.970 1.00 93.00 187 SER A C 1
ATOM 1521 O O . SER A 1 187 ? 3.687 -9.541 9.729 1.00 93.00 187 SER A O 1
ATOM 1523 N N . PRO A 1 188 ? 3.152 -11.652 9.154 1.00 91.00 188 PRO A N 1
ATOM 1524 C CA . PRO A 1 188 ? 2.347 -11.918 10.349 1.00 91.00 188 PRO A CA 1
ATOM 1525 C C . PRO A 1 188 ? 3.130 -11.811 11.671 1.00 91.00 188 PRO A C 1
ATOM 1527 O O . PRO A 1 188 ? 2.529 -11.633 12.720 1.00 91.00 188 PRO A O 1
ATOM 1530 N N . GLN A 1 189 ? 4.469 -11.879 11.626 1.00 94.25 189 GLN A N 1
ATOM 1531 C CA . GLN A 1 189 ? 5.343 -11.646 12.788 1.00 94.25 189 GLN A CA 1
ATOM 1532 C C . GLN A 1 189 ? 5.390 -10.171 13.238 1.00 94.25 189 GLN A C 1
ATOM 1534 O O . GLN A 1 189 ? 5.896 -9.886 14.317 1.00 94.25 189 GLN A O 1
ATOM 1539 N N . ASP A 1 190 ? 4.886 -9.239 12.421 1.00 93.94 190 ASP A N 1
ATOM 1540 C CA . ASP A 1 190 ? 4.640 -7.834 12.777 1.00 93.94 190 ASP A CA 1
ATOM 1541 C C . ASP A 1 190 ? 3.112 -7.635 12.875 1.00 93.94 190 ASP A C 1
ATOM 1543 O O . ASP A 1 190 ? 2.490 -7.162 11.914 1.00 93.94 190 ASP A O 1
ATOM 1547 N N . PRO A 1 191 ? 2.482 -8.093 13.977 1.00 93.38 191 PRO A N 1
ATOM 1548 C CA . PRO A 1 191 ? 1.039 -8.319 14.046 1.00 93.38 191 PRO A CA 1
ATOM 1549 C C . PRO A 1 191 ? 0.242 -7.036 13.818 1.00 93.38 191 PRO A C 1
ATOM 1551 O O . PRO A 1 191 ? -0.613 -6.995 12.937 1.00 93.38 191 PRO A O 1
ATOM 1554 N N . GLU A 1 192 ? 0.563 -5.948 14.518 1.00 95.31 192 GLU A N 1
ATOM 1555 C CA . GLU A 1 192 ? -0.195 -4.698 14.397 1.00 95.31 192 GLU A CA 1
ATOM 1556 C C . GLU A 1 192 ? -0.138 -4.120 12.978 1.00 95.31 192 GLU A C 1
ATOM 1558 O O . GLU A 1 192 ? -1.160 -3.706 12.420 1.00 95.31 192 GLU A O 1
ATOM 1563 N N . ARG A 1 193 ? 1.033 -4.138 12.324 1.00 96.00 193 ARG A N 1
ATOM 1564 C CA . ARG A 1 193 ? 1.139 -3.673 10.933 1.00 96.00 193 ARG A CA 1
ATOM 1565 C C . ARG A 1 193 ? 0.423 -4.633 9.976 1.00 96.00 193 ARG A C 1
ATOM 1567 O O . ARG A 1 193 ? -0.119 -4.190 8.956 1.00 96.00 193 ARG A O 1
ATOM 1574 N N . PHE A 1 194 ? 0.423 -5.934 10.271 1.00 96.44 194 PHE A N 1
ATOM 1575 C CA . PHE A 1 194 ? -0.270 -6.953 9.486 1.00 96.44 194 PHE A CA 1
ATOM 1576 C C . PHE A 1 194 ? -1.792 -6.767 9.544 1.00 96.44 194 PHE A C 1
ATOM 1578 O O . PHE A 1 194 ? -2.439 -6.710 8.494 1.00 96.44 194 PHE A O 1
ATOM 1585 N N . TYR A 1 195 ? -2.364 -6.560 10.730 1.00 96.94 195 TYR A N 1
ATOM 1586 C CA . TYR A 1 195 ? -3.797 -6.307 10.889 1.00 96.94 195 TYR A CA 1
ATOM 1587 C C . TYR A 1 195 ? -4.210 -4.942 10.336 1.00 96.94 195 TYR A C 1
ATOM 1589 O O . TYR A 1 195 ? -5.228 -4.843 9.647 1.00 96.94 195 TYR A O 1
ATOM 1597 N N . LEU A 1 196 ? -3.368 -3.911 10.473 1.00 97.50 196 LEU A N 1
ATOM 1598 C CA . LEU A 1 196 ? -3.568 -2.641 9.768 1.00 97.50 196 LEU A CA 1
ATOM 1599 C C . LEU A 1 196 ? -3.645 -2.846 8.246 1.00 97.50 196 LEU A C 1
ATOM 1601 O O . LEU A 1 196 ? -4.489 -2.252 7.571 1.00 97.50 196 LEU A O 1
ATOM 1605 N N . ARG A 1 197 ? -2.791 -3.705 7.675 1.00 96.88 197 ARG A N 1
ATOM 1606 C CA . ARG A 1 197 ? -2.857 -4.048 6.248 1.00 96.88 197 ARG A CA 1
ATOM 1607 C C . ARG A 1 197 ? -4.181 -4.723 5.886 1.00 96.88 197 ARG A C 1
ATOM 1609 O O . ARG A 1 197 ? -4.727 -4.410 4.828 1.00 96.88 197 ARG A O 1
ATOM 1616 N N . ILE A 1 198 ? -4.683 -5.640 6.715 1.00 96.06 198 ILE A N 1
ATOM 1617 C CA . ILE A 1 198 ? -5.986 -6.291 6.502 1.00 96.06 198 ILE A CA 1
ATOM 1618 C C . ILE A 1 198 ? -7.100 -5.247 6.508 1.00 96.06 198 ILE A C 1
ATOM 1620 O O . ILE A 1 198 ? -7.890 -5.199 5.563 1.00 96.06 198 ILE A O 1
ATOM 1624 N N . LEU A 1 199 ? -7.116 -4.353 7.496 1.00 97.38 199 LEU A N 1
ATOM 1625 C CA . LEU A 1 199 ? -8.088 -3.267 7.563 1.00 97.38 199 LEU A CA 1
ATOM 1626 C C . LEU A 1 199 ? -8.022 -2.378 6.315 1.00 97.38 199 LEU A C 1
ATOM 1628 O O . LEU A 1 199 ? -9.047 -2.139 5.687 1.00 97.38 199 LEU A O 1
ATOM 1632 N N . LEU A 1 200 ? -6.831 -1.962 5.870 1.00 97.31 200 LEU A N 1
ATOM 1633 C CA . LEU A 1 200 ? -6.651 -1.131 4.667 1.00 97.31 200 LEU A CA 1
ATOM 1634 C C . LEU A 1 200 ? -7.083 -1.814 3.354 1.00 97.31 200 LEU A C 1
ATOM 1636 O O . LEU A 1 200 ? -7.312 -1.129 2.351 1.00 97.31 200 LEU A O 1
ATOM 1640 N N . CYS A 1 201 ? -7.179 -3.146 3.330 1.00 95.75 201 CYS A N 1
ATOM 1641 C CA . CYS A 1 201 ? -7.681 -3.898 2.179 1.00 95.75 201 CYS A CA 1
ATOM 1642 C C . CYS A 1 201 ? -9.212 -3.861 2.050 1.00 95.75 201 CYS A C 1
ATOM 1644 O O . CYS A 1 201 ? -9.703 -4.031 0.928 1.00 95.75 201 CYS A O 1
ATOM 1646 N N . HIS A 1 202 ? -9.934 -3.640 3.155 1.00 95.00 202 HIS A N 1
ATOM 1647 C CA . HIS A 1 202 ? -11.390 -3.818 3.242 1.00 95.00 202 HIS A CA 1
ATOM 1648 C C . HIS A 1 202 ? -12.140 -2.552 3.680 1.00 95.00 202 HIS A C 1
ATOM 1650 O O . HIS A 1 202 ? -13.226 -2.268 3.175 1.00 95.00 202 HIS A O 1
ATOM 1656 N N . ARG A 1 203 ? -11.555 -1.752 4.579 1.00 94.81 203 ARG A N 1
ATOM 1657 C CA . ARG A 1 203 ? -12.130 -0.495 5.065 1.00 94.81 203 ARG A CA 1
ATOM 1658 C C . ARG A 1 203 ? -12.029 0.578 3.993 1.00 94.81 203 ARG A C 1
ATOM 1660 O O . ARG A 1 203 ? -10.948 0.894 3.491 1.00 94.81 203 ARG A O 1
ATOM 1667 N N . ARG A 1 204 ? -13.180 1.153 3.663 1.00 95.88 204 ARG A N 1
ATOM 1668 C CA . ARG A 1 204 ? -13.295 2.244 2.702 1.00 95.88 204 ARG A CA 1
ATOM 1669 C C . ARG A 1 204 ? -13.148 3.582 3.407 1.00 95.88 204 ARG A C 1
ATOM 1671 O O . ARG A 1 204 ? -13.578 3.742 4.542 1.00 95.88 204 ARG A O 1
ATOM 1678 N N . SER A 1 205 ? -12.553 4.533 2.700 1.00 96.31 205 SER A N 1
ATOM 1679 C CA . SER A 1 205 ? -12.447 5.929 3.110 1.00 96.31 205 SER A CA 1
ATOM 1680 C C . SER A 1 205 ? -11.886 6.203 4.524 1.00 96.31 205 SER A C 1
ATOM 1682 O O . SER A 1 205 ? -12.426 7.083 5.203 1.00 96.31 205 SER A O 1
ATOM 1684 N N . PRO A 1 206 ? -10.820 5.518 4.993 1.00 96.50 206 PRO A N 1
ATOM 1685 C CA . PRO A 1 206 ? -10.306 5.751 6.341 1.00 96.50 206 PRO A CA 1
ATOM 1686 C C . PRO A 1 206 ? -9.760 7.180 6.488 1.00 96.50 206 PRO A C 1
ATOM 1688 O O . PRO A 1 206 ? -9.050 7.669 5.606 1.00 96.50 206 PRO A O 1
ATOM 1691 N N . LYS A 1 207 ? -10.072 7.847 7.601 1.00 96.31 207 LYS A N 1
ATOM 1692 C CA . LYS A 1 207 ? -9.730 9.260 7.865 1.00 96.31 207 LYS A CA 1
ATOM 1693 C C . LYS A 1 207 ? -8.557 9.448 8.829 1.00 96.31 207 LYS A C 1
ATOM 1695 O O . LYS A 1 207 ? -7.976 10.531 8.855 1.00 96.31 207 LYS A O 1
ATOM 1700 N N . SER A 1 208 ? -8.200 8.422 9.596 1.00 96.81 208 SER A N 1
ATOM 1701 C CA . SER A 1 208 ? -7.079 8.407 10.546 1.00 96.81 208 SER A CA 1
ATOM 1702 C C . SER A 1 208 ? -6.745 6.969 10.982 1.00 96.81 208 SER A C 1
ATOM 1704 O O . SER A 1 208 ? -7.432 6.019 10.598 1.00 96.81 208 SER A O 1
ATOM 1706 N N . PHE A 1 209 ? -5.692 6.806 11.793 1.00 96.81 209 PHE A N 1
ATOM 1707 C CA . PHE A 1 209 ? -5.365 5.530 12.449 1.00 96.81 209 PHE A CA 1
ATOM 1708 C C . PHE A 1 209 ? -6.404 5.109 13.500 1.00 96.81 209 PHE A C 1
ATOM 1710 O O . PHE A 1 209 ? -6.590 3.920 13.747 1.00 96.81 209 PHE A O 1
ATOM 1717 N N . GLU A 1 210 ? -7.094 6.067 14.106 1.00 97.25 210 GLU A N 1
ATOM 1718 C CA . GLU A 1 210 ? -8.203 5.817 15.027 1.00 97.25 210 GLU A CA 1
ATOM 1719 C C . GLU A 1 210 ? -9.473 5.411 14.266 1.00 97.25 210 GLU A C 1
ATOM 1721 O O . GLU A 1 210 ? -10.074 4.380 14.554 1.00 97.25 210 GLU A O 1
ATOM 1726 N N . ASP A 1 211 ? -9.819 6.142 13.203 1.00 97.12 211 ASP A N 1
ATOM 1727 C CA . ASP A 1 211 ? -11.001 5.882 12.370 1.00 97.12 211 ASP A CA 1
ATOM 1728 C C . ASP A 1 211 ? -10.945 4.499 11.700 1.00 97.12 211 ASP A C 1
ATOM 1730 O O . ASP A 1 211 ? -11.951 3.792 11.602 1.00 97.12 211 ASP A O 1
ATOM 1734 N N . ILE A 1 212 ? -9.753 4.054 11.287 1.00 96.56 212 ILE A N 1
ATOM 1735 C CA . ILE A 1 212 ? -9.595 2.707 10.729 1.00 96.56 212 ILE A CA 1
ATOM 1736 C C . ILE A 1 212 ? -9.722 1.600 11.790 1.00 96.56 212 ILE A C 1
ATOM 1738 O O . ILE A 1 212 ? -10.124 0.493 11.433 1.00 96.56 212 ILE A O 1
ATOM 1742 N N . ARG A 1 213 ? -9.437 1.897 13.069 1.00 96.50 213 ARG A N 1
ATOM 1743 C CA . ARG A 1 213 ? -9.688 1.007 14.220 1.00 96.50 213 ARG A CA 1
ATOM 1744 C C . ARG A 1 213 ? -11.099 1.139 14.787 1.00 96.50 213 ARG A C 1
ATOM 1746 O O . ARG A 1 213 ? -11.448 0.401 15.697 1.00 96.50 213 ARG A O 1
ATOM 1753 N N . THR A 1 214 ? -11.911 2.056 14.267 1.00 97.31 214 THR A N 1
ATOM 1754 C CA . THR A 1 214 ? -13.271 2.277 14.758 1.00 97.31 214 THR A CA 1
ATOM 1755 C C . THR A 1 214 ? -14.251 1.368 14.026 1.00 97.31 214 THR A C 1
ATOM 1757 O O . THR A 1 214 ? -14.474 1.522 12.821 1.00 97.31 214 THR A O 1
ATOM 1760 N N . VAL A 1 215 ? -14.883 0.432 14.726 1.00 95.19 215 VAL A N 1
ATOM 1761 C CA . VAL A 1 215 ? -15.872 -0.492 14.152 1.00 95.19 215 VAL A CA 1
ATOM 1762 C C . VAL A 1 215 ? -17.196 -0.301 14.876 1.00 95.19 215 VAL A C 1
ATOM 176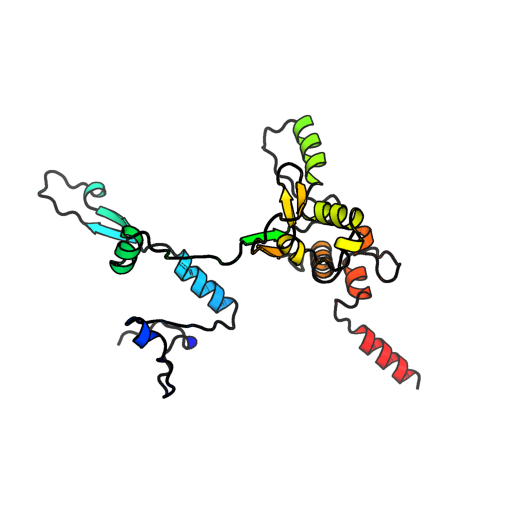4 O O . VAL A 1 215 ? -17.240 -0.284 16.098 1.00 95.19 215 VAL A O 1
ATOM 1767 N N . ASN A 1 216 ? -18.280 -0.092 14.122 1.00 92.88 216 ASN A N 1
ATOM 1768 C CA . ASN A 1 216 ? -19.622 0.152 14.671 1.00 92.88 216 ASN A CA 1
ATOM 1769 C C . ASN A 1 216 ? -19.673 1.269 15.737 1.00 92.88 216 ASN A C 1
ATOM 1771 O O . ASN A 1 216 ? -20.430 1.189 16.696 1.00 92.88 216 ASN A O 1
ATOM 1775 N N . GLY A 1 217 ? -18.853 2.313 15.570 1.00 94.06 217 GLY A N 1
ATOM 1776 C CA . GLY A 1 217 ? -18.774 3.447 16.498 1.00 94.06 217 GLY A CA 1
ATOM 1777 C C . GLY A 1 217 ? -17.883 3.227 17.726 1.00 94.06 217 GLY A C 1
ATOM 1778 O O . GLY A 1 217 ? -17.691 4.170 18.486 1.00 94.06 217 GLY A O 1
ATOM 1779 N N . VAL A 1 218 ? -17.300 2.038 17.902 1.00 96.38 218 VAL A N 1
ATOM 1780 C CA . VAL A 1 218 ? -16.381 1.722 19.005 1.00 96.38 218 VAL A CA 1
ATOM 1781 C C . VAL A 1 218 ? -14.942 1.764 18.505 1.00 96.38 218 VAL A C 1
ATOM 1783 O O . VAL A 1 218 ? -14.602 1.122 17.510 1.00 96.38 218 VAL A O 1
ATOM 1786 N N . VAL A 1 219 ? -14.091 2.530 19.186 1.00 97.44 219 VAL A N 1
ATOM 1787 C CA . VAL A 1 219 ? -12.650 2.570 18.915 1.00 97.44 219 VAL A CA 1
ATOM 1788 C C . VAL A 1 219 ? -11.991 1.391 19.624 1.00 97.44 219 VAL A C 1
ATOM 1790 O O . VAL A 1 219 ? -12.100 1.265 20.840 1.00 97.44 219 VAL A O 1
ATOM 1793 N N . HIS A 1 220 ? -11.303 0.535 18.873 1.00 96.75 220 HIS A N 1
ATOM 1794 C CA . HIS A 1 220 ? -10.573 -0.601 19.435 1.00 96.75 220 HIS A CA 1
ATOM 1795 C C . HIS A 1 220 ? -9.117 -0.241 19.765 1.00 96.75 220 HIS A C 1
ATOM 1797 O O . HIS A 1 220 ? -8.487 0.559 19.066 1.00 96.75 220 HIS A O 1
ATOM 1803 N N . GLU A 1 221 ? -8.566 -0.869 20.808 1.00 95.56 221 GLU A N 1
ATOM 1804 C CA . GLU A 1 221 ? -7.192 -0.623 21.266 1.00 95.56 221 GLU A CA 1
ATOM 1805 C C . GLU A 1 221 ? -6.142 -1.069 20.244 1.00 95.56 221 GLU A C 1
ATOM 1807 O O . GLU A 1 221 ? -5.165 -0.357 20.016 1.00 95.56 221 GLU A O 1
ATOM 1812 N N . THR A 1 222 ? -6.356 -2.197 19.568 1.00 96.56 222 THR A N 1
ATOM 1813 C CA . THR A 1 222 ? -5.407 -2.754 18.594 1.00 96.56 222 THR A CA 1
ATOM 1814 C C . THR A 1 222 ? -6.014 -2.846 17.194 1.00 96.56 222 THR A C 1
ATOM 1816 O O . THR A 1 222 ? -7.237 -2.858 17.010 1.00 96.56 222 THR A O 1
ATOM 1819 N N . PHE A 1 223 ? -5.164 -2.906 16.163 1.00 97.06 223 PHE A N 1
ATOM 1820 C CA . PHE A 1 223 ? -5.643 -3.182 14.804 1.00 97.06 223 PHE A CA 1
ATOM 1821 C C . PHE A 1 223 ? -6.159 -4.619 14.670 1.00 97.06 223 PHE A C 1
ATOM 1823 O O . PHE A 1 223 ? -7.044 -4.860 13.846 1.00 97.06 223 PHE A O 1
ATOM 1830 N N . HIS A 1 224 ? -5.633 -5.551 15.472 1.00 95.38 224 HIS A N 1
ATOM 1831 C CA . HIS A 1 224 ? -6.155 -6.911 15.580 1.00 95.38 224 HIS A CA 1
ATOM 1832 C C . HIS A 1 224 ? -7.626 -6.913 15.999 1.00 95.38 224 HIS A C 1
ATOM 1834 O O . HIS A 1 224 ? -8.468 -7.422 15.261 1.00 95.38 224 HIS A O 1
ATOM 1840 N N . ASP A 1 225 ? -7.947 -6.280 17.127 1.00 95.06 225 ASP A N 1
ATOM 1841 C CA . ASP A 1 225 ? -9.298 -6.314 17.693 1.00 95.06 225 ASP A CA 1
ATOM 1842 C C . ASP A 1 225 ? -10.296 -5.603 16.783 1.00 95.06 225 ASP A C 1
ATOM 1844 O O . ASP A 1 225 ? -11.417 -6.072 16.604 1.00 95.06 225 ASP A O 1
ATOM 1848 N N . ALA A 1 226 ? -9.872 -4.522 16.122 1.00 96.56 226 ALA A N 1
ATOM 1849 C CA . ALA A 1 226 ? -10.670 -3.882 15.083 1.00 96.56 226 ALA A CA 1
ATOM 1850 C C . ALA A 1 226 ? -10.928 -4.816 13.887 1.00 96.56 226 ALA A C 1
ATOM 1852 O O . ALA A 1 226 ? -12.040 -4.864 13.364 1.00 96.56 226 ALA A O 1
ATOM 1853 N N . ALA A 1 227 ? -9.919 -5.554 13.417 1.00 95.25 227 ALA A N 1
ATOM 1854 C CA . ALA A 1 227 ? -10.086 -6.493 12.306 1.00 95.25 227 ALA A CA 1
ATOM 1855 C C . ALA A 1 227 ? -10.997 -7.672 12.686 1.00 95.25 227 ALA A C 1
ATOM 1857 O O . ALA A 1 227 ? -11.812 -8.098 11.863 1.00 95.25 227 ALA A O 1
ATOM 1858 N N . LEU A 1 228 ? -10.892 -8.143 13.931 1.00 93.00 228 LEU A N 1
ATOM 1859 C CA . LEU A 1 228 ? -11.743 -9.172 14.515 1.00 93.00 228 LEU A CA 1
ATOM 1860 C C . LEU A 1 228 ? -13.196 -8.691 14.629 1.00 93.00 228 LEU A C 1
ATOM 1862 O O . LEU A 1 228 ? -14.103 -9.334 14.107 1.00 93.00 228 LEU A O 1
ATOM 1866 N N . ALA A 1 229 ? -13.420 -7.514 15.219 1.00 93.50 229 ALA A N 1
ATOM 1867 C CA . ALA A 1 229 ? -14.746 -6.914 15.360 1.00 93.50 229 ALA A CA 1
ATOM 1868 C C . ALA A 1 229 ? -15.401 -6.602 14.004 1.00 93.50 229 ALA A C 1
ATOM 1870 O O . ALA A 1 229 ? -16.618 -6.701 13.854 1.00 93.50 229 ALA A O 1
ATOM 1871 N N . ALA A 1 230 ? -14.596 -6.260 12.993 1.00 92.69 230 ALA A N 1
ATOM 1872 C CA . ALA A 1 230 ? -15.056 -6.060 11.620 1.00 92.69 230 ALA A CA 1
ATOM 1873 C C . ALA A 1 230 ? -15.311 -7.370 10.850 1.00 92.69 230 ALA A C 1
ATOM 1875 O O . ALA A 1 230 ? -15.708 -7.301 9.686 1.00 92.69 230 ALA A O 1
ATOM 1876 N N . ARG A 1 231 ? -15.087 -8.539 11.473 1.00 91.38 231 ARG A N 1
ATOM 1877 C CA . ARG A 1 231 ? -15.230 -9.877 10.874 1.00 91.38 231 ARG A CA 1
ATOM 1878 C C . ARG A 1 231 ? -14.371 -10.082 9.620 1.00 91.38 231 ARG A C 1
ATOM 1880 O O . ARG A 1 231 ? -14.781 -10.734 8.665 1.00 91.38 231 ARG A O 1
ATOM 1887 N N . TYR A 1 232 ? -13.169 -9.501 9.600 1.00 90.56 232 TYR A N 1
ATOM 1888 C CA . TYR A 1 232 ? -12.173 -9.764 8.549 1.00 90.56 232 TYR A CA 1
ATOM 1889 C C . TYR A 1 232 ? -11.230 -10.917 8.888 1.00 90.56 232 TYR A C 1
ATOM 1891 O O . TYR A 1 232 ? -10.424 -11.312 8.044 1.00 90.56 232 TYR A O 1
ATOM 1899 N N . LEU A 1 233 ? -11.302 -11.408 10.122 1.00 87.44 233 LEU A N 1
ATOM 1900 C CA . LEU A 1 233 ? -10.580 -12.566 10.619 1.00 87.44 233 LEU A CA 1
ATOM 1901 C C . LEU A 1 233 ? -11.610 -13.646 10.942 1.00 87.44 233 LEU A C 1
ATOM 1903 O O . LEU A 1 233 ? -12.659 -13.339 11.508 1.00 87.44 233 LEU A O 1
ATOM 1907 N N . GLU A 1 234 ? -11.309 -14.886 10.571 1.00 73.62 234 GLU A N 1
ATOM 1908 C CA . GLU A 1 234 ? -12.054 -16.045 11.058 1.00 73.62 234 GLU A CA 1
ATOM 1909 C C . GLU A 1 234 ? -11.746 -16.217 12.551 1.00 73.62 234 GLU A C 1
ATOM 1911 O O . GLU A 1 234 ? -10.597 -16.067 12.975 1.00 73.62 234 GLU A O 1
ATOM 1916 N N . ASN A 1 235 ? -12.779 -16.465 13.352 1.00 69.56 235 ASN A N 1
ATOM 1917 C CA . ASN A 1 235 ? -12.659 -16.730 14.778 1.00 69.56 235 ASN A CA 1
ATOM 1918 C C . ASN A 1 235 ? -13.556 -17.912 15.126 1.00 69.56 235 ASN A C 1
ATOM 1920 O O . ASN A 1 235 ? -14.724 -17.924 14.739 1.00 69.56 235 ASN A O 1
ATOM 1924 N N . ASP A 1 236 ? -13.026 -18.854 15.901 1.00 75.25 236 ASP A N 1
ATOM 1925 C CA . ASP A 1 236 ? -13.771 -20.0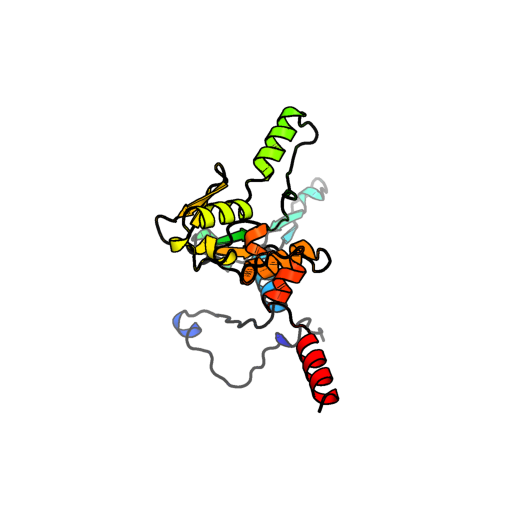30 16.335 1.00 75.25 236 ASP A CA 1
ATOM 1926 C C . ASP A 1 236 ? -14.830 -19.719 17.399 1.00 75.25 236 ASP A C 1
ATOM 1928 O O . ASP A 1 236 ? -15.637 -20.570 17.755 1.00 75.25 236 ASP A O 1
ATOM 1932 N N . ARG A 1 237 ? -14.883 -18.470 17.863 1.00 69.69 237 ARG A N 1
ATOM 1933 C CA . ARG A 1 237 ? -15.870 -17.989 18.827 1.00 69.69 237 ARG A CA 1
ATOM 1934 C C . ARG A 1 237 ? -17.323 -18.242 18.412 1.00 69.69 237 ARG A C 1
ATOM 1936 O O . ARG A 1 237 ? -18.142 -18.503 19.283 1.00 69.69 237 ARG A O 1
ATOM 1943 N N . GLU A 1 238 ? -17.658 -18.203 17.119 1.00 62.62 238 GLU A N 1
ATOM 1944 C CA . GLU A 1 238 ? -19.018 -18.561 16.670 1.00 62.62 238 GLU A CA 1
ATOM 1945 C C . GLU A 1 238 ? -19.334 -20.046 16.962 1.00 62.62 238 GLU A C 1
ATOM 1947 O O . GLU A 1 238 ? -20.464 -20.377 17.318 1.00 62.62 238 GLU A O 1
ATOM 1952 N N . TRP A 1 239 ? -18.332 -20.934 16.901 1.00 72.50 239 TRP A N 1
ATOM 1953 C CA . TRP A 1 239 ? -18.468 -22.336 17.311 1.00 72.50 239 TRP A CA 1
ATOM 1954 C C . TRP A 1 239 ? -18.554 -22.478 18.831 1.00 72.50 239 TRP A C 1
ATOM 1956 O O . TRP A 1 239 ? -19.363 -23.262 19.318 1.00 72.50 239 TRP A O 1
ATOM 1966 N N . GLU A 1 240 ? -17.759 -21.716 19.586 1.00 79.25 240 GLU A N 1
ATOM 1967 C CA . GLU A 1 240 ? -17.800 -21.718 21.055 1.00 79.25 240 GLU A CA 1
ATOM 1968 C C . GLU A 1 240 ? -19.152 -21.229 21.593 1.00 79.25 240 GLU A C 1
ATOM 1970 O O . GLU A 1 240 ? -19.717 -21.855 22.487 1.00 79.25 240 GLU A O 1
ATOM 1975 N N . GLU A 1 241 ? -19.700 -20.149 21.026 1.00 78.19 241 GLU A N 1
ATOM 1976 C CA . GLU A 1 241 ? -21.018 -19.609 21.384 1.00 78.19 241 GLU A CA 1
ATOM 1977 C C . GLU A 1 241 ? -22.136 -20.603 21.032 1.00 78.19 241 GLU A C 1
ATOM 1979 O O . GLU A 1 241 ? -23.011 -20.852 21.861 1.00 78.19 241 GLU A O 1
ATOM 1984 N N . CYS A 1 242 ? -22.062 -21.251 19.863 1.00 76.25 242 CYS A N 1
ATOM 1985 C CA . CYS A 1 242 ? -23.009 -22.295 19.465 1.00 76.25 242 CYS A CA 1
ATOM 1986 C C . CYS A 1 242 ? -22.956 -23.524 20.394 1.00 76.25 242 CYS A C 1
ATOM 1988 O O . CYS A 1 242 ? -23.995 -24.051 20.792 1.00 76.25 242 CYS A O 1
ATOM 1990 N N . LEU A 1 243 ? -21.756 -23.965 20.790 1.00 85.69 243 LEU A N 1
ATOM 1991 C CA . LEU A 1 243 ? -21.583 -25.062 21.747 1.00 85.69 243 LEU A CA 1
ATOM 1992 C C . LEU A 1 243 ? -22.084 -24.685 23.148 1.00 85.69 243 LEU A C 1
ATOM 1994 O O . LEU A 1 243 ? -22.698 -25.515 23.813 1.00 85.69 243 LEU A O 1
ATOM 1998 N N . ALA A 1 244 ? -21.860 -23.448 23.595 1.00 83.44 244 ALA A N 1
ATOM 1999 C CA . ALA A 1 244 ? -22.351 -22.965 24.883 1.00 83.44 244 ALA A CA 1
ATOM 2000 C C . ALA A 1 244 ? -23.886 -22.873 24.923 1.00 83.44 244 ALA A C 1
ATOM 2002 O O . ALA A 1 244 ? -24.495 -23.273 25.915 1.00 83.44 244 ALA A O 1
ATOM 2003 N N . GLU A 1 245 ? -24.516 -22.406 23.840 1.00 80.94 245 GLU A N 1
ATOM 2004 C CA . GLU A 1 245 ? -25.976 -22.392 23.700 1.00 80.94 245 GLU A CA 1
ATOM 2005 C C . GLU A 1 245 ? -26.546 -23.818 23.735 1.00 80.94 245 GLU A C 1
ATOM 2007 O O . GLU A 1 245 ? -27.499 -24.081 24.466 1.00 80.94 245 GLU A O 1
ATOM 2012 N N . ALA A 1 246 ? -25.915 -24.769 23.041 1.00 80.25 246 ALA A N 1
ATOM 2013 C CA . ALA A 1 246 ? -26.344 -26.169 23.031 1.00 80.25 246 ALA A CA 1
ATOM 2014 C C . ALA A 1 246 ? -26.268 -26.857 24.407 1.00 80.25 246 ALA A C 1
ATOM 2016 O O . ALA A 1 246 ? -27.030 -27.783 24.658 1.00 80.25 246 ALA A O 1
ATOM 2017 N N . VAL A 1 247 ? -25.372 -26.419 25.298 1.00 83.31 247 VAL A N 1
ATOM 2018 C CA . VAL A 1 247 ? -25.293 -26.912 26.689 1.00 83.31 247 VAL A CA 1
ATOM 2019 C C . VAL A 1 247 ? -26.397 -26.312 27.573 1.00 83.31 247 VAL A C 1
ATOM 2021 O O . VAL A 1 247 ? -26.713 -26.865 28.624 1.00 83.31 247 VAL A O 1
ATOM 2024 N N . SER A 1 248 ? -26.976 -25.178 27.170 1.00 77.56 248 SER A N 1
ATOM 2025 C CA . SER A 1 248 ? -28.052 -24.500 27.905 1.00 77.56 248 SER A CA 1
ATOM 2026 C C . SER A 1 248 ? -29.470 -24.975 27.549 1.00 77.56 248 SER A C 1
ATOM 2028 O O . SER A 1 248 ? -30.422 -24.546 28.205 1.00 77.56 248 SER A O 1
ATOM 2030 N N . PHE A 1 249 ? -29.600 -25.859 26.552 1.00 53.25 249 PHE A N 1
ATOM 2031 C CA . PHE A 1 249 ? -30.831 -26.562 26.163 1.00 53.25 249 PHE A CA 1
ATOM 2032 C C . PHE A 1 249 ? -30.861 -27.990 26.719 1.00 53.25 249 PHE A C 1
ATOM 2034 O O . PHE A 1 249 ? -31.976 -28.445 27.064 1.00 53.25 249 PHE A O 1
#

Organism: NCBI:txid4795

Sequence (249 aa):
MVEDKYPAYMRRLRSEGTLIHKGKMYNCHINVQVCATNKAVKYIYKYVYKGSDMTTITIEGEEIQANEILQYMTGRYISPVEACMRLFSFPTQGSSHSVVNLPIHLESMSMVTYRDQATTPQLQNLIRRGDRTKLTALFKLCARYPEGTANLLYKDVPKKYRCDDHTKRWKLYKKYVASLGRLVHVSPQDPERFYLRILLCHRRSPKSFEDIRTVNGVVHETFHDAALAARYLENDREWEECLAEAVSF

Radius of gyration: 27.95 Å; chains: 1; bounding box: 85×62×68 Å